Protein AF-A0A1G1W1F8-F1 (afdb_monomer_lite)

Radius of gyration: 29.03 Å; chains: 1; bounding box: 82×37×93 Å

Organism: NCBI:txid1797593

Foldseek 3Di:
DDDPPPPLDAADPVLVVLLCCCCPVPVNCVVQPPDLVSSLVVCCVPVNDSSSCNPSNDDDQDPPVPPAQALVNLVVQCVVQLVPQVSLLVNLVVLLCLQQPCSHCVVPLVSLNNLLSSLCSLLDSSLQSDDPVSLVSSLVSLVSNLPHLGADNDPPSHRDPSSLLSNLVSLLVLLLVQLVVVVVVVVVVVVVVVVVVVVVVVCVVVVDDDPPDPPPPVVVVVVPPPPPPCHPPDPVSSVSSVVSLVVQCPDPPDVVSNVSSVVSVVSSVVSVPPPPPPPPPPDD

pLDDT: mean 72.9, std 17.51, range [34.59, 94.19]

Sequence (284 aa):
MGKANKKTRKATVVDKAFAAWLKYDPLVSAIVKNDDNTRRDVMLNILGTQAAMRHFGKFPPRKAYEGPIFPDLVRREVEASIDDQAKRTRLIKTLIRWATDPQVNNRYIRSHLTRIQIVRSLLGQVFFNATKSQEDLLLKGLKFMIAKKMTVIGELGEQSADVHDVLLERISEILIHNQKVIIKKAVSEAEEKMRVHLMRQIQEMRGEKHPSSFVSSDLKNKVRFIVKEKFPLSPEAVRHLEDMLEFYLNQDKWPYLSELALNAQEKILELRKPLTLTARDSSS

Structure (mmCIF, N/CA/C/O backbone):
data_AF-A0A1G1W1F8-F1
#
_entry.id   AF-A0A1G1W1F8-F1
#
loop_
_atom_site.group_PDB
_atom_site.id
_atom_site.type_symbol
_atom_site.label_atom_id
_atom_site.label_alt_id
_atom_site.label_comp_id
_atom_site.label_asym_id
_atom_site.label_entity_id
_atom_site.label_seq_id
_atom_site.pdbx_PDB_ins_code
_atom_site.Cartn_x
_atom_site.Cartn_y
_atom_site.Cartn_z
_atom_site.occupancy
_atom_site.B_iso_or_equiv
_atom_site.auth_seq_id
_atom_site.auth_comp_id
_atom_site.auth_asym_id
_atom_site.auth_atom_id
_atom_site.pdbx_PDB_model_num
ATOM 1 N N . MET A 1 1 ? 45.843 9.245 -22.401 1.00 39.66 1 MET A N 1
ATOM 2 C CA . MET A 1 1 ? 44.568 9.063 -23.133 1.00 39.66 1 MET A CA 1
ATOM 3 C C . MET A 1 1 ? 44.470 7.622 -23.614 1.00 39.66 1 MET A C 1
ATOM 5 O O . MET A 1 1 ? 45.202 7.254 -24.517 1.00 39.66 1 MET A O 1
ATOM 9 N N . GLY A 1 2 ? 43.606 6.801 -23.015 1.00 34.62 2 GLY A N 1
ATOM 10 C CA . GLY A 1 2 ? 43.362 5.428 -23.466 1.00 34.62 2 GLY A CA 1
ATOM 11 C C . GLY A 1 2 ? 41.866 5.144 -23.482 1.00 34.62 2 GLY A C 1
ATOM 12 O O . GLY A 1 2 ? 41.304 4.728 -22.476 1.00 34.62 2 GLY A O 1
ATOM 13 N N . LYS A 1 3 ? 41.195 5.408 -24.610 1.00 36.38 3 LYS A N 1
ATOM 14 C CA . LYS A 1 3 ? 39.815 4.951 -24.819 1.00 36.38 3 LYS A CA 1
ATOM 15 C C . LYS A 1 3 ? 39.868 3.465 -25.167 1.00 36.38 3 LYS A C 1
ATOM 17 O O . LYS A 1 3 ? 40.163 3.103 -26.303 1.00 36.38 3 LYS A O 1
ATOM 22 N N . ALA A 1 4 ? 39.581 2.607 -24.190 1.00 36.69 4 ALA A N 1
ATOM 23 C CA . ALA A 1 4 ? 39.311 1.199 -24.443 1.00 36.69 4 ALA A CA 1
ATOM 24 C C . ALA A 1 4 ? 38.050 1.086 -25.315 1.00 36.69 4 ALA A C 1
ATOM 26 O O . ALA A 1 4 ? 36.926 1.334 -24.874 1.00 36.69 4 ALA A O 1
ATOM 27 N N . ASN A 1 5 ? 38.254 0.753 -26.586 1.00 37.97 5 ASN A N 1
ATOM 28 C CA . ASN A 1 5 ? 37.199 0.510 -27.556 1.00 37.97 5 ASN A CA 1
ATOM 29 C C . ASN A 1 5 ? 36.407 -0.740 -27.117 1.00 37.97 5 ASN A C 1
ATOM 31 O O . ASN A 1 5 ? 36.887 -1.865 -27.269 1.00 37.97 5 ASN A O 1
ATOM 35 N N . LYS A 1 6 ? 35.197 -0.566 -26.563 1.00 40.28 6 LYS A N 1
ATOM 36 C CA . LYS A 1 6 ? 34.245 -1.667 -26.324 1.00 40.28 6 LYS A CA 1
ATOM 37 C C . LYS A 1 6 ? 33.816 -2.232 -27.684 1.00 40.28 6 LYS A C 1
ATOM 39 O O . LYS A 1 6 ? 32.830 -1.790 -28.266 1.00 40.28 6 LYS A O 1
ATOM 44 N N . LYS A 1 7 ? 34.567 -3.209 -28.203 1.00 43.72 7 LYS A N 1
ATOM 45 C CA . LYS A 1 7 ? 34.156 -4.031 -29.348 1.00 43.72 7 LYS A CA 1
ATOM 46 C C . LYS A 1 7 ? 32.879 -4.779 -28.957 1.00 43.72 7 LYS A C 1
ATOM 48 O O . LYS A 1 7 ? 32.924 -5.729 -28.177 1.00 43.72 7 LYS A O 1
ATOM 53 N N . THR A 1 8 ? 31.736 -4.357 -29.486 1.00 48.78 8 THR A N 1
ATOM 54 C CA . THR A 1 8 ? 30.511 -5.160 -29.499 1.00 48.78 8 THR A CA 1
ATOM 55 C C . THR A 1 8 ? 30.824 -6.487 -30.196 1.00 48.78 8 THR A C 1
ATOM 57 O O . THR A 1 8 ? 31.184 -6.515 -31.373 1.00 48.78 8 THR A O 1
ATOM 60 N N . ARG A 1 9 ? 30.781 -7.601 -29.450 1.00 58.72 9 ARG A N 1
ATOM 61 C CA . ARG A 1 9 ? 31.035 -8.948 -29.991 1.00 58.72 9 ARG A CA 1
ATOM 62 C C . ARG A 1 9 ? 30.023 -9.238 -31.110 1.00 58.72 9 ARG A C 1
ATOM 64 O O . ARG A 1 9 ? 28.824 -9.063 -30.905 1.00 58.72 9 ARG A O 1
ATOM 71 N N . LYS A 1 10 ? 30.511 -9.652 -32.287 1.00 66.81 10 LYS A N 1
ATOM 72 C CA . LYS A 1 10 ? 29.682 -10.006 -33.456 1.00 66.81 10 LYS A CA 1
ATOM 73 C C . LYS A 1 10 ? 28.707 -11.144 -33.101 1.00 66.81 10 LYS A C 1
ATOM 75 O O . LYS A 1 10 ? 29.053 -12.009 -32.299 1.00 66.81 10 LYS A O 1
ATOM 80 N N . ALA A 1 11 ? 27.510 -11.136 -33.695 1.00 67.62 11 ALA A N 1
ATOM 81 C CA . ALA A 1 11 ? 26.502 -12.189 -33.518 1.00 67.62 11 ALA A CA 1
ATOM 82 C C . ALA A 1 11 ? 27.055 -13.571 -33.911 1.00 67.62 11 ALA A C 1
ATOM 84 O O . ALA A 1 11 ? 27.756 -13.689 -34.924 1.00 67.62 11 ALA A O 1
ATOM 85 N N . THR A 1 12 ? 26.746 -14.595 -33.111 1.00 78.75 12 THR A N 1
ATOM 86 C CA . THR A 1 12 ? 27.204 -15.972 -33.348 1.00 78.75 12 THR A CA 1
ATOM 87 C C . THR A 1 12 ? 26.455 -16.614 -34.521 1.00 78.75 12 THR A C 1
ATOM 89 O O . THR A 1 12 ? 25.441 -16.094 -34.987 1.00 78.75 12 THR A O 1
ATOM 92 N N . VAL A 1 13 ? 26.951 -17.749 -35.026 1.00 80.94 13 VAL A N 1
ATOM 93 C CA . VAL A 1 13 ? 26.271 -18.511 -36.093 1.00 80.94 13 VAL A CA 1
ATOM 94 C C . VAL A 1 13 ? 24.881 -18.972 -35.637 1.00 80.94 13 VAL A C 1
ATOM 96 O O . VAL A 1 13 ? 23.931 -18.878 -36.408 1.00 80.94 13 VAL A O 1
ATOM 99 N N . VAL A 1 14 ? 24.746 -19.364 -34.367 1.00 76.88 14 VAL A N 1
ATOM 100 C CA . VAL A 1 14 ? 23.471 -19.766 -33.755 1.00 76.88 14 VAL A CA 1
ATOM 101 C C . VAL A 1 14 ? 22.494 -18.589 -33.692 1.00 76.88 14 VAL A C 1
ATOM 103 O O . VAL A 1 14 ? 21.348 -18.732 -34.109 1.00 76.88 14 VAL A O 1
ATOM 106 N N . ASP A 1 15 ? 22.959 -17.403 -33.277 1.00 75.56 15 ASP A N 1
ATOM 107 C CA . ASP A 1 15 ? 22.135 -16.182 -33.222 1.00 75.56 15 ASP A CA 1
ATOM 108 C C . ASP A 1 15 ? 21.546 -15.845 -34.607 1.00 75.56 15 ASP A C 1
ATOM 110 O O . ASP A 1 15 ? 20.377 -15.480 -34.729 1.00 75.56 15 ASP A O 1
ATOM 114 N N . LYS A 1 16 ? 22.362 -15.980 -35.662 1.00 81.75 16 LYS A N 1
ATOM 115 C CA . LYS A 1 16 ? 21.966 -15.697 -37.050 1.00 81.75 16 LYS A CA 1
ATOM 116 C C . LYS A 1 16 ? 21.020 -16.753 -37.613 1.00 81.75 16 LYS A C 1
ATOM 118 O O . LYS A 1 16 ? 20.060 -16.394 -38.288 1.00 81.75 16 LYS A O 1
ATOM 123 N N . ALA A 1 17 ? 21.281 -18.031 -37.341 1.00 82.25 17 ALA A N 1
ATOM 124 C CA . ALA A 1 17 ? 20.417 -19.127 -37.770 1.00 82.25 17 ALA A CA 1
ATOM 125 C C . ALA A 1 17 ? 19.027 -19.015 -37.129 1.00 82.25 17 ALA A C 1
ATOM 127 O O . ALA A 1 17 ? 18.018 -19.138 -37.817 1.00 82.25 17 ALA A O 1
ATOM 128 N N . PHE A 1 18 ? 18.969 -18.678 -35.838 1.00 80.31 18 PHE A N 1
ATOM 129 C CA . PHE A 1 18 ? 17.711 -18.481 -35.124 1.00 80.31 18 PHE A CA 1
ATOM 130 C C . PHE A 1 18 ? 16.927 -17.265 -35.633 1.00 80.31 18 PHE A C 1
ATOM 132 O O . PHE A 1 18 ? 15.718 -17.337 -35.836 1.00 80.31 18 PHE A O 1
ATOM 139 N N . ALA A 1 19 ? 17.604 -16.146 -35.902 1.00 79.94 19 ALA A N 1
ATOM 140 C CA . ALA A 1 19 ? 16.950 -14.970 -36.467 1.00 79.94 19 ALA A CA 1
ATOM 141 C C . ALA A 1 19 ? 16.468 -15.189 -37.911 1.00 79.94 19 ALA A C 1
ATOM 143 O O . ALA A 1 19 ? 15.423 -14.667 -38.299 1.00 79.94 19 ALA A O 1
ATOM 144 N N . ALA A 1 20 ? 17.200 -15.981 -38.701 1.00 83.00 20 ALA A N 1
ATOM 145 C CA . ALA A 1 20 ? 16.756 -16.413 -40.021 1.00 83.00 20 ALA A CA 1
ATOM 146 C C . ALA A 1 20 ? 15.517 -17.313 -39.918 1.00 83.00 20 ALA A C 1
ATOM 148 O O . ALA A 1 20 ? 14.555 -17.098 -40.650 1.00 83.00 20 ALA A O 1
ATOM 149 N N . TRP A 1 21 ? 15.495 -18.248 -38.966 1.00 85.19 21 TRP A N 1
ATOM 150 C CA . TRP A 1 21 ? 14.326 -19.082 -38.692 1.00 85.19 21 TRP A CA 1
ATOM 151 C C . TRP A 1 21 ? 13.094 -18.240 -38.314 1.00 85.19 21 TRP A C 1
ATOM 153 O O . TRP A 1 21 ? 12.058 -18.367 -38.956 1.00 85.19 21 TRP A O 1
ATOM 163 N N . LEU A 1 22 ? 13.228 -17.267 -37.401 1.00 79.00 22 LEU A N 1
ATOM 164 C CA . LEU A 1 22 ? 12.147 -16.328 -37.039 1.00 79.00 22 LEU A CA 1
ATOM 165 C C . LEU A 1 22 ? 11.592 -15.511 -38.221 1.00 79.00 22 LEU A C 1
ATOM 167 O O . LEU A 1 22 ? 10.469 -15.005 -38.153 1.00 79.00 22 LEU A O 1
ATOM 171 N N . LYS A 1 23 ? 12.396 -15.309 -39.269 1.00 79.00 23 LYS A N 1
ATOM 172 C CA . LYS A 1 23 ? 12.049 -14.466 -40.417 1.00 79.00 23 LYS A CA 1
ATOM 173 C C . LYS A 1 23 ? 11.498 -15.261 -41.596 1.00 79.00 23 LYS A C 1
ATOM 175 O O . LYS A 1 23 ? 10.616 -14.758 -42.286 1.00 79.00 23 LYS A O 1
ATOM 180 N N . TYR A 1 24 ? 12.043 -16.446 -41.848 1.00 82.00 24 TYR A N 1
ATOM 181 C CA . TYR A 1 24 ? 11.809 -17.189 -43.085 1.00 82.00 24 TYR A CA 1
ATOM 182 C C . TYR A 1 24 ? 11.033 -18.491 -42.885 1.00 82.00 24 TYR A C 1
ATOM 184 O O . TYR A 1 24 ? 10.549 -19.038 -43.871 1.00 82.00 24 TYR A O 1
ATOM 192 N N . ASP A 1 25 ? 10.878 -18.981 -41.652 1.00 82.81 25 ASP A N 1
ATOM 193 C CA . ASP A 1 25 ? 9.995 -20.117 -41.395 1.00 82.81 25 ASP A CA 1
ATOM 194 C C . ASP A 1 25 ? 8.526 -19.697 -41.632 1.00 82.81 25 ASP A C 1
ATOM 196 O O . ASP A 1 25 ? 8.065 -18.718 -41.029 1.00 82.81 25 ASP A O 1
ATOM 200 N N . PRO A 1 26 ? 7.771 -20.377 -42.516 1.00 74.44 26 PRO A N 1
ATOM 201 C CA . PRO A 1 26 ? 6.414 -19.968 -42.883 1.00 74.44 26 PRO A CA 1
ATOM 202 C C . PRO A 1 26 ? 5.426 -19.964 -41.710 1.00 74.44 26 PRO A C 1
ATOM 204 O O . PRO A 1 26 ? 4.552 -19.101 -41.644 1.00 74.44 26 PRO A O 1
ATOM 207 N N . LEU A 1 27 ? 5.572 -20.897 -40.764 1.00 72.62 27 LEU A N 1
ATOM 208 C CA . LEU A 1 27 ? 4.685 -21.000 -39.605 1.00 72.62 27 LEU A CA 1
ATOM 209 C C . LEU A 1 27 ? 5.019 -19.919 -38.579 1.00 72.62 27 LEU A C 1
ATOM 211 O O . LEU A 1 27 ? 4.132 -19.226 -38.079 1.00 72.62 27 LEU A O 1
ATOM 215 N N . VAL A 1 28 ? 6.306 -19.721 -38.303 1.00 64.50 28 VAL A N 1
ATOM 216 C CA . VAL A 1 28 ? 6.756 -18.713 -37.335 1.00 64.50 28 VAL A CA 1
ATOM 217 C C . VAL A 1 28 ? 6.519 -17.300 -37.858 1.00 64.50 28 VAL A C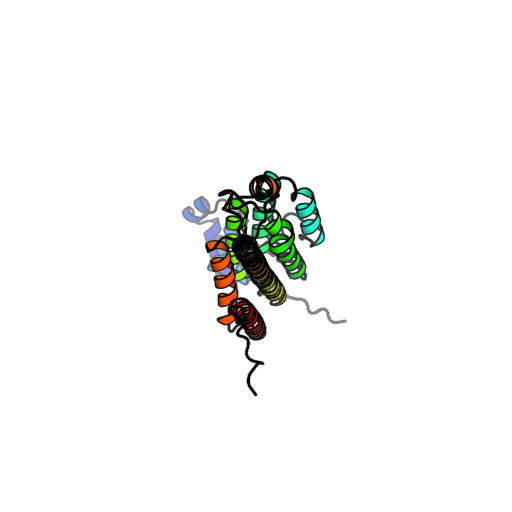 1
ATOM 219 O O . VAL A 1 28 ? 6.047 -16.443 -37.113 1.00 64.50 28 VAL A O 1
ATOM 222 N N . SER A 1 29 ? 6.779 -17.045 -39.140 1.00 67.38 29 SER A N 1
ATOM 223 C CA . SER A 1 29 ? 6.546 -15.736 -39.759 1.00 67.38 29 SER A CA 1
ATOM 224 C C . SER A 1 29 ? 5.059 -15.375 -39.833 1.00 67.38 29 SER A C 1
ATOM 226 O O . SER A 1 29 ? 4.727 -14.198 -39.695 1.00 67.38 29 SER A O 1
ATOM 228 N N . ALA A 1 30 ? 4.152 -16.352 -39.954 1.00 68.88 30 ALA A N 1
ATOM 229 C CA . ALA A 1 30 ? 2.711 -16.115 -39.864 1.00 68.88 30 ALA A CA 1
ATOM 230 C C . ALA A 1 30 ? 2.274 -15.681 -38.450 1.00 68.88 30 ALA A C 1
ATOM 232 O O . ALA A 1 30 ? 1.426 -14.798 -38.305 1.00 68.88 30 ALA A O 1
ATOM 233 N N . ILE A 1 31 ? 2.884 -16.263 -37.410 1.00 65.81 31 ILE A N 1
ATOM 234 C CA . ILE A 1 31 ? 2.571 -15.982 -35.999 1.00 65.81 31 ILE A CA 1
ATOM 235 C C . ILE A 1 31 ? 3.200 -14.659 -35.540 1.00 65.81 31 ILE A C 1
ATOM 237 O O . ILE A 1 31 ? 2.530 -13.811 -34.953 1.00 65.81 31 ILE A O 1
ATOM 241 N N . VAL A 1 32 ? 4.490 -14.474 -35.818 1.00 58.16 32 VAL A N 1
ATOM 242 C CA . VAL A 1 32 ? 5.291 -13.329 -35.358 1.00 58.16 32 VAL A CA 1
ATOM 243 C C . VAL A 1 32 ? 5.115 -12.108 -36.275 1.00 58.16 32 VAL A C 1
ATOM 245 O O . VAL A 1 32 ? 5.369 -10.974 -35.864 1.00 58.16 32 VAL A O 1
ATOM 248 N N . LYS A 1 33 ? 4.618 -12.317 -37.503 1.00 64.56 33 LYS A N 1
ATOM 249 C CA . LYS A 1 33 ? 4.453 -11.297 -38.552 1.00 64.56 33 LYS A CA 1
ATOM 250 C C . LYS A 1 33 ? 5.787 -10.604 -38.882 1.00 64.56 33 LYS A C 1
ATOM 252 O O . LYS A 1 33 ? 6.869 -11.068 -38.517 1.00 64.56 33 LYS A O 1
ATOM 257 N N . ASN A 1 34 ? 5.726 -9.485 -39.606 1.00 63.56 34 ASN A N 1
ATOM 258 C CA . ASN A 1 34 ? 6.874 -8.612 -39.888 1.00 63.56 34 ASN A CA 1
ATOM 259 C C . ASN A 1 34 ? 7.188 -7.622 -38.749 1.00 63.56 34 ASN A C 1
ATOM 261 O O . ASN A 1 34 ? 7.718 -6.546 -39.010 1.00 63.56 34 ASN A O 1
ATOM 265 N N . ASP A 1 35 ? 6.869 -7.961 -37.496 1.00 69.81 35 ASP A N 1
ATOM 266 C CA . ASP A 1 35 ? 7.187 -7.112 -36.347 1.00 69.81 35 ASP A CA 1
ATOM 267 C C . ASP A 1 35 ? 8.516 -7.517 -35.699 1.00 69.81 35 ASP A C 1
ATOM 269 O O . ASP A 1 35 ? 8.627 -8.517 -34.983 1.00 69.81 35 ASP A O 1
ATOM 273 N N . ASP A 1 36 ? 9.535 -6.692 -35.915 1.00 69.69 36 ASP A N 1
ATOM 274 C CA . ASP A 1 36 ? 10.863 -6.897 -35.345 1.00 69.69 36 ASP A CA 1
ATOM 275 C C . ASP A 1 36 ? 10.881 -6.804 -33.808 1.00 69.69 36 ASP A C 1
ATOM 277 O O . ASP A 1 36 ? 11.784 -7.362 -33.183 1.00 69.69 36 ASP A O 1
ATOM 281 N N . ASN A 1 37 ? 9.883 -6.177 -33.165 1.00 62.72 37 ASN A N 1
ATOM 282 C CA . ASN A 1 37 ? 9.775 -6.203 -31.701 1.00 62.72 37 ASN A CA 1
ATOM 283 C C . ASN A 1 37 ? 9.369 -7.584 -31.198 1.00 62.72 37 ASN A C 1
ATOM 285 O O . ASN A 1 37 ? 10.001 -8.102 -30.282 1.00 62.72 37 ASN A O 1
ATOM 289 N N . THR A 1 38 ? 8.380 -8.205 -31.838 1.00 60.16 38 THR A N 1
ATOM 290 C CA . THR A 1 38 ? 7.922 -9.545 -31.464 1.00 60.16 38 THR A CA 1
ATOM 291 C C . THR A 1 38 ? 9.020 -10.584 -31.744 1.00 60.16 38 THR A C 1
ATOM 293 O O . THR A 1 38 ? 9.293 -11.436 -30.900 1.00 60.16 38 THR A O 1
ATOM 296 N N . ARG A 1 39 ? 9.754 -10.465 -32.865 1.00 72.25 39 ARG A N 1
ATOM 297 C CA . ARG A 1 39 ? 10.937 -11.306 -33.159 1.00 72.25 39 ARG A CA 1
ATOM 298 C C . ARG A 1 39 ? 12.041 -11.141 -32.116 1.00 72.25 39 ARG A C 1
ATOM 300 O O . ARG A 1 39 ? 12.622 -12.130 -31.666 1.00 72.25 39 ARG A O 1
ATOM 307 N N . ARG A 1 40 ? 12.320 -9.900 -31.708 1.00 68.06 40 ARG A N 1
ATOM 308 C CA . ARG A 1 40 ? 13.294 -9.606 -30.652 1.00 68.06 40 ARG A CA 1
ATOM 309 C C . ARG A 1 40 ? 12.875 -10.210 -29.318 1.00 68.06 40 ARG A C 1
ATOM 311 O O . ARG A 1 40 ? 13.730 -10.758 -28.633 1.00 68.06 40 ARG A O 1
ATOM 318 N N . ASP A 1 41 ? 11.602 -10.118 -28.952 1.00 55.28 41 ASP A N 1
ATOM 319 C CA . ASP A 1 41 ? 11.100 -10.609 -27.667 1.00 55.28 41 ASP A CA 1
ATOM 320 C C . ASP A 1 41 ? 11.104 -12.151 -27.614 1.00 55.28 41 ASP A C 1
ATOM 322 O O . ASP A 1 41 ? 11.458 -12.743 -26.595 1.00 55.28 41 ASP A O 1
ATOM 326 N N . VAL A 1 42 ? 10.841 -12.822 -28.740 1.00 62.28 42 VAL A N 1
ATOM 327 C CA . VAL A 1 42 ? 11.006 -14.281 -28.870 1.00 62.28 42 VAL A CA 1
ATOM 328 C C . VAL A 1 42 ? 12.483 -14.676 -28.749 1.00 62.28 42 VAL A C 1
ATOM 330 O O . VAL A 1 42 ? 12.827 -15.582 -27.989 1.00 62.28 42 VAL A O 1
ATOM 333 N N . MET A 1 43 ? 13.382 -13.963 -29.438 1.00 69.25 43 MET A N 1
ATOM 334 C CA . MET A 1 43 ? 14.827 -14.201 -29.345 1.00 69.25 43 MET A CA 1
ATOM 335 C C . MET A 1 43 ? 15.376 -13.912 -27.938 1.00 69.25 43 MET A C 1
ATOM 337 O O . MET A 1 43 ? 16.258 -14.629 -27.470 1.00 69.25 43 MET A O 1
ATOM 341 N N . LEU A 1 44 ? 14.838 -12.903 -27.245 1.00 56.88 44 LEU A N 1
ATOM 342 C CA . LEU A 1 44 ? 15.154 -12.583 -25.852 1.00 56.88 44 LEU A CA 1
ATOM 343 C C . LEU A 1 44 ? 14.804 -13.747 -24.925 1.00 56.88 44 LEU A C 1
ATOM 345 O O . LEU A 1 44 ? 15.622 -14.114 -24.086 1.00 56.88 44 LEU A O 1
ATOM 349 N N . ASN A 1 45 ? 13.613 -14.323 -25.088 1.00 50.97 45 ASN A N 1
ATOM 350 C CA . ASN A 1 45 ? 13.128 -15.397 -24.226 1.00 50.97 45 ASN A CA 1
ATOM 351 C C . ASN A 1 45 ? 13.879 -16.718 -24.436 1.00 50.97 45 ASN A C 1
ATOM 353 O O . ASN A 1 45 ? 14.046 -17.470 -23.482 1.00 50.97 45 ASN A O 1
ATOM 357 N N . ILE A 1 46 ? 14.337 -16.999 -25.660 1.00 61.62 46 ILE A N 1
ATOM 358 C CA . ILE A 1 46 ? 14.942 -18.296 -26.006 1.00 61.62 46 ILE A CA 1
ATOM 359 C C . ILE A 1 46 ? 16.473 -18.263 -25.927 1.00 61.62 46 ILE A C 1
ATOM 361 O O . ILE A 1 46 ? 17.081 -19.188 -25.399 1.00 61.62 46 ILE A O 1
ATOM 365 N N . LEU A 1 47 ? 17.111 -17.201 -26.429 1.00 63.59 47 LEU A N 1
ATOM 366 C CA . LEU A 1 47 ? 18.577 -17.093 -26.510 1.00 63.59 47 LEU A CA 1
ATOM 367 C C . LEU A 1 47 ? 19.174 -16.093 -25.510 1.00 63.59 47 LEU A C 1
ATOM 369 O O . LEU A 1 47 ? 20.397 -15.952 -25.410 1.00 63.59 47 LEU A O 1
ATOM 373 N N . GLY A 1 48 ? 18.326 -15.392 -24.760 1.00 49.06 48 GLY A N 1
ATOM 374 C CA . GLY A 1 48 ? 18.738 -14.456 -23.727 1.00 49.06 48 GLY A CA 1
ATOM 375 C C . GLY A 1 48 ? 19.137 -13.071 -24.244 1.00 49.06 48 GLY A C 1
ATOM 376 O O . GLY A 1 48 ? 19.378 -12.814 -25.428 1.00 49.06 48 GLY A O 1
ATOM 377 N N . THR A 1 49 ? 19.246 -12.146 -23.292 1.00 52.25 49 THR A N 1
ATOM 378 C CA . THR A 1 49 ? 19.447 -10.702 -23.494 1.00 52.25 49 THR A CA 1
ATOM 379 C C . THR A 1 49 ? 20.636 -10.369 -24.393 1.00 52.25 49 THR A C 1
ATOM 381 O O . THR A 1 49 ? 20.550 -9.494 -25.251 1.00 52.25 49 THR A O 1
ATOM 384 N N . GLN A 1 50 ? 21.751 -11.086 -24.238 1.00 64.50 50 GLN A N 1
ATOM 385 C CA . GLN A 1 50 ? 22.980 -10.818 -24.986 1.00 64.50 50 GLN A CA 1
ATOM 386 C C . GLN A 1 50 ? 22.868 -11.197 -26.469 1.00 64.50 50 GLN A C 1
ATOM 388 O O . GLN A 1 50 ? 23.451 -10.512 -27.307 1.00 64.50 50 GLN A O 1
ATOM 393 N N . ALA A 1 51 ? 22.125 -12.254 -26.807 1.00 66.06 51 ALA A N 1
ATOM 394 C CA . ALA A 1 51 ? 21.910 -12.675 -28.190 1.00 66.06 51 ALA A CA 1
ATOM 395 C C . ALA A 1 51 ? 20.927 -11.732 -28.904 1.00 66.06 51 ALA A C 1
ATOM 397 O O . ALA A 1 51 ? 21.230 -11.222 -29.985 1.00 66.06 51 ALA A O 1
ATOM 398 N N . ALA A 1 52 ? 19.810 -11.397 -28.246 1.00 67.06 52 ALA A N 1
ATOM 399 C CA . ALA A 1 52 ? 18.815 -10.463 -28.772 1.00 67.06 52 ALA A CA 1
ATOM 400 C C . ALA A 1 52 ? 19.405 -9.064 -29.035 1.00 67.06 52 ALA A C 1
ATOM 402 O O . ALA A 1 52 ? 19.154 -8.468 -30.083 1.00 67.06 52 ALA A O 1
ATOM 403 N N . MET A 1 53 ? 20.261 -8.563 -28.134 1.00 67.38 53 MET A N 1
ATOM 404 C CA . MET A 1 53 ? 20.906 -7.253 -28.292 1.00 67.38 53 MET A CA 1
ATOM 405 C C . MET A 1 53 ? 21.920 -7.192 -29.439 1.00 67.38 53 MET A C 1
ATOM 407 O O . MET A 1 53 ? 22.115 -6.127 -30.027 1.00 67.38 53 MET A O 1
ATOM 411 N N . ARG A 1 54 ? 22.589 -8.306 -29.766 1.00 74.81 54 ARG A N 1
ATOM 412 C CA . ARG A 1 54 ? 23.516 -8.362 -30.909 1.00 74.81 54 ARG A CA 1
ATOM 413 C C . ARG A 1 54 ? 22.780 -8.298 -32.243 1.00 74.81 54 ARG A C 1
ATOM 415 O O . ARG A 1 54 ? 23.336 -7.750 -33.189 1.00 74.81 54 ARG A O 1
ATOM 422 N N . HIS A 1 55 ? 21.573 -8.865 -32.317 1.00 73.38 55 HIS A N 1
ATOM 423 C CA . HIS A 1 55 ? 20.826 -8.994 -33.568 1.00 73.38 55 HIS A CA 1
ATOM 424 C C . HIS A 1 55 ? 19.836 -7.845 -33.817 1.00 73.38 55 HIS A C 1
ATOM 426 O O . HIS A 1 55 ? 19.701 -7.396 -34.952 1.00 73.38 55 HIS A O 1
ATOM 432 N N . PHE A 1 56 ? 19.171 -7.345 -32.773 1.00 71.62 56 PHE A N 1
ATOM 433 C CA . PHE A 1 56 ? 18.160 -6.281 -32.873 1.00 71.62 56 PHE A CA 1
ATOM 434 C C . PHE A 1 56 ? 18.622 -4.944 -32.274 1.00 71.62 56 PHE A C 1
ATOM 436 O O . PHE A 1 56 ? 17.859 -3.981 -32.219 1.00 71.62 56 PHE A O 1
ATOM 443 N N . GLY A 1 57 ? 19.879 -4.865 -31.827 1.00 65.81 57 GLY A N 1
ATOM 444 C CA . GLY A 1 57 ? 20.431 -3.682 -31.175 1.00 65.81 57 GLY A CA 1
ATOM 445 C C . GLY A 1 57 ? 19.968 -3.517 -29.724 1.00 65.81 57 GLY A C 1
ATOM 446 O O . GLY A 1 57 ? 19.331 -4.386 -29.127 1.00 65.81 57 GLY A O 1
ATOM 447 N N . LYS A 1 58 ? 20.324 -2.382 -29.109 1.00 55.28 58 LYS A N 1
ATOM 448 C CA . LYS A 1 58 ? 19.877 -2.050 -27.746 1.00 55.28 58 LYS A CA 1
ATOM 449 C C . LYS A 1 58 ? 18.350 -1.946 -27.726 1.00 55.28 58 LYS A C 1
ATOM 451 O O . LYS A 1 58 ? 17.779 -1.329 -28.619 1.00 55.28 58 LYS A O 1
ATOM 456 N N . PHE A 1 59 ? 17.714 -2.479 -26.679 1.00 52.44 59 PHE A N 1
ATOM 457 C CA . PHE A 1 59 ? 16.268 -2.363 -26.470 1.00 52.44 59 PHE A CA 1
ATOM 458 C C . PHE A 1 59 ? 15.790 -0.920 -26.730 1.00 52.44 59 PHE A C 1
ATOM 460 O O . PHE A 1 59 ? 16.469 0.022 -26.285 1.00 52.44 59 PHE A O 1
ATOM 467 N N . PRO A 1 60 ? 14.638 -0.697 -27.383 1.00 45.25 60 PRO A N 1
ATOM 468 C CA . PRO A 1 60 ? 14.072 0.633 -27.502 1.00 45.25 60 PRO A CA 1
ATOM 469 C C . PRO A 1 60 ? 13.790 1.153 -26.090 1.00 45.25 60 PRO A C 1
ATOM 471 O O . PRO A 1 60 ? 13.220 0.426 -25.272 1.00 45.25 60 PRO A O 1
ATOM 474 N N . PRO A 1 61 ? 14.232 2.365 -25.729 1.00 49.72 61 PRO A N 1
ATOM 475 C CA . PRO A 1 61 ? 13.648 3.031 -24.580 1.00 49.72 61 PRO A CA 1
ATOM 476 C C . PRO A 1 61 ? 12.155 3.262 -24.842 1.00 49.72 61 PRO A C 1
ATOM 478 O O . PRO A 1 61 ? 11.708 3.320 -25.988 1.00 49.72 61 PRO A O 1
ATOM 481 N N . ARG A 1 62 ? 11.397 3.413 -23.755 1.00 48.66 62 ARG A N 1
ATOM 482 C CA . ARG A 1 62 ? 10.030 3.943 -23.753 1.00 48.66 62 ARG A CA 1
ATOM 483 C C . ARG A 1 62 ? 9.917 5.143 -24.717 1.00 48.66 62 ARG A C 1
ATOM 485 O O . ARG A 1 62 ? 10.870 5.916 -24.831 1.00 48.66 62 ARG A O 1
ATOM 492 N N . LYS A 1 63 ? 8.785 5.283 -25.425 1.00 49.31 63 LYS A N 1
ATOM 493 C CA . LYS A 1 63 ? 8.568 6.352 -26.424 1.00 49.31 63 LYS A CA 1
ATOM 494 C C . LYS A 1 63 ? 8.921 7.728 -25.831 1.00 49.31 63 LYS A C 1
ATOM 496 O O . LYS A 1 63 ? 8.549 8.025 -24.700 1.00 49.31 63 LYS A O 1
ATOM 501 N N . ALA A 1 64 ? 9.628 8.558 -26.601 1.00 37.81 64 ALA A N 1
ATOM 502 C CA . ALA A 1 64 ? 10.321 9.769 -26.140 1.00 37.81 64 ALA A CA 1
ATOM 503 C C . ALA A 1 64 ? 9.438 10.879 -25.518 1.00 37.81 64 ALA A C 1
ATOM 505 O O . ALA A 1 64 ? 9.982 11.782 -24.893 1.00 37.81 64 ALA A O 1
ATOM 506 N N . TYR A 1 65 ? 8.104 10.813 -25.627 1.00 45.88 65 TYR A N 1
ATOM 507 C CA . TYR A 1 65 ? 7.187 11.734 -24.933 1.00 45.88 65 TYR A CA 1
ATOM 508 C C . TYR A 1 65 ? 6.815 11.277 -23.505 1.00 45.88 65 TYR A C 1
ATOM 510 O O . TYR A 1 65 ? 6.241 12.046 -22.742 1.00 45.88 65 TYR A O 1
ATOM 518 N N . GLU A 1 66 ? 7.154 10.047 -23.108 1.00 48.75 66 GLU A N 1
ATOM 519 C CA . GLU A 1 66 ? 6.859 9.478 -21.785 1.00 48.75 66 GLU A CA 1
ATOM 520 C C . GLU A 1 66 ? 8.128 9.376 -20.935 1.00 48.75 66 GLU A C 1
ATOM 522 O O . GLU A 1 66 ? 8.514 8.277 -20.522 1.00 48.75 66 GLU A O 1
ATOM 527 N N . GLY A 1 67 ? 8.805 10.510 -20.718 1.00 55.62 67 GLY A N 1
ATOM 528 C CA . GLY A 1 67 ? 10.019 10.602 -19.900 1.00 55.62 67 GLY A CA 1
ATOM 529 C C . GLY A 1 67 ? 9.940 9.826 -18.568 1.00 55.62 67 GLY A C 1
ATOM 530 O O . GLY A 1 67 ? 8.864 9.383 -18.147 1.00 55.62 67 GLY A O 1
ATOM 531 N N . PRO A 1 68 ? 11.079 9.613 -17.884 1.00 64.12 68 PRO A N 1
ATOM 532 C CA . PRO A 1 68 ? 11.081 8.883 -16.621 1.00 64.12 68 PRO A CA 1
ATOM 533 C C . PRO A 1 68 ? 10.052 9.485 -15.661 1.00 64.12 68 PRO A C 1
ATOM 535 O O . PRO A 1 68 ? 9.897 10.698 -15.551 1.00 64.12 68 PRO A O 1
ATOM 538 N N . ILE A 1 69 ? 9.310 8.613 -14.991 1.00 74.94 69 ILE A N 1
ATOM 539 C CA . ILE A 1 69 ? 8.303 9.030 -14.025 1.00 74.94 69 ILE A CA 1
ATOM 540 C C . ILE A 1 69 ? 9.059 9.533 -12.810 1.00 74.94 69 ILE A C 1
ATOM 542 O O . ILE A 1 69 ? 9.743 8.757 -12.140 1.00 74.94 69 ILE A O 1
ATOM 546 N N . PHE A 1 70 ? 8.954 10.824 -12.539 1.00 80.00 70 PHE A N 1
ATOM 547 C CA . PHE A 1 70 ? 9.582 11.443 -11.383 1.00 80.00 70 PHE A CA 1
ATOM 548 C C . PHE A 1 70 ? 8.647 11.415 -10.168 1.00 80.00 70 PHE A C 1
ATOM 550 O O . PHE A 1 70 ? 7.424 11.401 -10.343 1.00 80.00 70 PHE A O 1
ATOM 557 N N . PRO A 1 71 ? 9.191 11.464 -8.939 1.00 85.62 71 PRO A N 1
ATOM 558 C CA . PRO A 1 71 ? 8.391 11.631 -7.727 1.00 85.62 71 PRO A CA 1
ATOM 559 C C . PRO A 1 71 ? 7.377 12.786 -7.814 1.00 85.62 71 PRO A C 1
ATOM 561 O O . PRO A 1 71 ? 6.233 12.627 -7.401 1.00 85.62 71 PRO A O 1
ATOM 564 N N . ASP A 1 72 ? 7.745 13.914 -8.424 1.00 83.56 72 ASP A N 1
ATOM 565 C CA . ASP A 1 72 ? 6.853 15.079 -8.534 1.00 83.56 72 ASP A CA 1
ATOM 566 C C . ASP A 1 72 ? 5.671 14.853 -9.479 1.00 83.56 72 ASP A C 1
ATOM 568 O O . ASP A 1 72 ? 4.596 15.416 -9.282 1.00 83.56 72 ASP A O 1
ATOM 572 N N . LEU A 1 73 ? 5.827 13.999 -10.495 1.00 85.69 73 LEU A N 1
ATOM 573 C CA . LEU A 1 73 ? 4.690 13.588 -11.316 1.00 85.69 73 LEU A CA 1
ATOM 574 C C . LEU A 1 73 ? 3.702 12.769 -10.480 1.00 85.69 73 LEU A C 1
ATOM 576 O O . LEU A 1 73 ? 2.507 13.020 -10.545 1.00 85.69 73 LEU A O 1
ATOM 580 N N . VAL A 1 74 ? 4.200 11.849 -9.649 1.00 87.38 74 VAL A N 1
ATOM 581 C CA . VAL A 1 74 ? 3.353 11.045 -8.754 1.00 87.38 74 VAL A CA 1
ATOM 582 C C . VAL A 1 74 ? 2.560 11.940 -7.800 1.00 87.38 74 VAL A C 1
ATOM 584 O O . VAL A 1 74 ? 1.360 11.737 -7.651 1.00 87.38 74 VAL A O 1
ATOM 587 N N . ARG A 1 75 ? 3.201 12.949 -7.193 1.00 85.50 75 ARG A N 1
ATOM 588 C CA . ARG A 1 75 ? 2.530 13.900 -6.286 1.00 85.50 75 ARG A CA 1
ATOM 589 C C . ARG A 1 75 ? 1.413 14.671 -6.987 1.00 85.50 75 ARG A C 1
ATOM 591 O O . ARG A 1 75 ? 0.283 14.641 -6.516 1.00 85.50 75 ARG A O 1
ATOM 598 N N . ARG A 1 76 ? 1.705 15.262 -8.150 1.00 84.00 76 ARG A N 1
ATOM 599 C CA . ARG A 1 76 ? 0.718 16.029 -8.928 1.00 84.00 76 ARG A CA 1
ATOM 600 C C . ARG A 1 76 ? -0.482 15.184 -9.355 1.00 84.00 76 ARG A C 1
ATOM 602 O O . ARG A 1 76 ? -1.615 15.637 -9.260 1.00 84.00 76 ARG A O 1
ATOM 609 N N . GLU A 1 77 ? -0.249 13.948 -9.798 1.00 87.12 77 GLU A N 1
ATOM 610 C CA . GLU A 1 77 ? -1.327 13.023 -10.181 1.00 87.12 77 GLU A CA 1
ATOM 611 C C . GLU A 1 77 ? -2.214 12.641 -8.985 1.00 87.12 77 GLU A C 1
ATOM 613 O O . GLU A 1 77 ? -3.430 12.491 -9.135 1.00 87.12 77 GLU A O 1
ATOM 618 N N . VAL A 1 78 ? -1.616 12.501 -7.795 1.00 89.69 78 VAL A N 1
ATOM 619 C CA . VAL A 1 78 ? -2.343 12.244 -6.543 1.00 89.69 78 VAL A CA 1
ATOM 620 C C . VAL A 1 78 ? -3.208 13.440 -6.177 1.00 89.69 78 VAL A C 1
ATOM 622 O O . VAL A 1 78 ? -4.413 13.268 -6.016 1.00 89.69 78 VAL A O 1
ATOM 625 N N . GLU A 1 79 ? -2.626 14.637 -6.116 1.00 89.31 79 GLU A N 1
ATOM 626 C CA . GLU A 1 79 ? -3.334 15.884 -5.801 1.00 89.31 79 GLU A CA 1
ATOM 627 C C . GLU A 1 79 ? -4.507 16.128 -6.761 1.00 89.31 79 GLU A C 1
ATOM 629 O O . GLU A 1 79 ? -5.617 16.412 -6.325 1.00 89.31 79 GLU A O 1
ATOM 634 N N . ALA A 1 80 ? -4.308 15.912 -8.064 1.00 85.00 80 ALA A N 1
ATOM 635 C CA . ALA A 1 80 ? -5.347 16.112 -9.076 1.00 85.00 80 ALA A CA 1
ATOM 636 C C . ALA A 1 80 ? -6.504 15.092 -9.016 1.00 85.00 80 ALA A C 1
ATOM 638 O O . ALA A 1 80 ? -7.560 15.306 -9.624 1.00 85.00 80 ALA A O 1
ATOM 639 N N . SER A 1 81 ? -6.303 13.961 -8.334 1.00 88.69 81 SER A N 1
ATOM 640 C CA . SER A 1 81 ? -7.227 12.822 -8.354 1.00 88.69 81 SER A CA 1
ATOM 641 C C . SER A 1 81 ? -7.797 12.464 -6.984 1.00 88.69 81 SER A C 1
ATOM 643 O O . SER A 1 81 ? -8.630 11.560 -6.919 1.00 88.69 81 SER A O 1
ATOM 645 N N . ILE A 1 82 ? -7.345 13.096 -5.896 1.00 87.12 82 ILE A N 1
ATOM 646 C CA . ILE A 1 82 ? -7.650 12.634 -4.537 1.00 87.12 82 ILE A CA 1
ATOM 647 C C . ILE A 1 82 ? -9.124 12.813 -4.170 1.00 87.12 82 ILE A C 1
ATOM 649 O O . ILE A 1 82 ? -9.708 11.895 -3.592 1.00 87.12 82 ILE A O 1
ATOM 653 N N . ASP A 1 83 ? -9.738 13.921 -4.582 1.00 85.56 83 ASP A N 1
ATOM 654 C CA . ASP A 1 83 ? -11.114 14.273 -4.214 1.00 85.56 83 ASP A CA 1
ATOM 655 C C . ASP A 1 83 ? -12.161 13.508 -5.042 1.00 85.56 83 ASP A C 1
ATOM 657 O O . ASP A 1 83 ? -13.231 13.142 -4.553 1.00 85.56 83 ASP A O 1
ATOM 661 N N . ASP A 1 84 ? -11.832 13.177 -6.291 1.00 86.69 84 ASP A N 1
ATOM 662 C CA . ASP A 1 84 ? -12.731 12.495 -7.223 1.00 86.69 84 ASP A CA 1
ATOM 663 C C . ASP A 1 84 ? -12.557 10.970 -7.142 1.00 86.69 84 ASP A C 1
ATOM 665 O O . ASP A 1 84 ? -11.508 10.408 -7.461 1.00 86.69 84 ASP A O 1
ATOM 669 N N . GLN A 1 85 ? -13.622 10.262 -6.758 1.00 86.75 85 GLN A N 1
ATOM 670 C CA . GLN A 1 85 ? -13.593 8.808 -6.601 1.00 86.75 85 GLN A CA 1
ATOM 671 C C . GLN A 1 85 ? -13.247 8.053 -7.895 1.00 86.75 85 GLN A C 1
ATOM 673 O O . GLN A 1 85 ? -12.523 7.053 -7.840 1.00 86.75 85 GLN A O 1
ATOM 678 N N . ALA A 1 86 ? -13.745 8.489 -9.052 1.00 86.50 86 ALA A N 1
ATOM 679 C CA . ALA A 1 86 ? -13.478 7.827 -10.324 1.00 86.50 86 ALA A CA 1
ATOM 680 C C . ALA A 1 86 ? -12.026 8.053 -10.762 1.00 86.50 86 ALA A C 1
ATOM 682 O O . ALA A 1 86 ? -11.352 7.101 -11.179 1.00 86.50 86 ALA A O 1
ATOM 683 N N . LYS A 1 87 ? -11.517 9.282 -10.602 1.00 91.06 87 LYS A N 1
ATOM 684 C CA . LYS A 1 87 ? -10.104 9.600 -10.860 1.00 91.06 87 LYS A CA 1
ATOM 685 C C . LYS A 1 87 ? -9.186 8.843 -9.907 1.00 91.06 87 LYS A C 1
ATOM 687 O O . LYS A 1 87 ? -8.246 8.205 -10.374 1.00 91.06 87 LYS A O 1
ATOM 692 N N . ARG A 1 88 ? -9.511 8.777 -8.613 1.00 91.06 88 ARG A N 1
ATOM 693 C CA . ARG A 1 88 ? -8.745 8.019 -7.613 1.00 91.06 88 ARG A CA 1
ATOM 694 C C . ARG A 1 88 ? -8.647 6.531 -7.949 1.00 91.06 88 ARG A C 1
ATOM 696 O O . ARG A 1 88 ? -7.574 5.950 -7.834 1.00 91.06 88 ARG A O 1
ATOM 703 N N . THR A 1 89 ? -9.717 5.903 -8.443 1.00 88.31 89 THR A N 1
ATOM 704 C CA . THR A 1 89 ? -9.657 4.498 -8.896 1.00 88.31 89 THR A CA 1
ATOM 705 C C . THR A 1 89 ? -8.686 4.313 -10.065 1.00 88.31 89 THR A C 1
ATOM 707 O O . THR A 1 89 ? -7.932 3.337 -10.094 1.00 88.31 89 THR A O 1
ATOM 710 N N . ARG A 1 90 ? -8.683 5.236 -11.037 1.00 88.06 90 ARG A N 1
ATOM 711 C CA . ARG A 1 90 ? -7.734 5.203 -12.163 1.00 88.06 90 ARG A CA 1
ATOM 712 C C . ARG A 1 90 ? -6.305 5.435 -11.680 1.00 88.06 90 ARG A C 1
ATOM 714 O O . ARG A 1 90 ? -5.419 4.678 -12.065 1.00 88.06 90 ARG A O 1
ATOM 721 N N . LEU A 1 91 ? -6.109 6.409 -10.792 1.00 91.62 91 LEU A N 1
ATOM 722 C CA . LEU A 1 91 ? -4.831 6.696 -10.151 1.00 91.62 91 LEU A CA 1
ATOM 723 C C . LEU A 1 91 ? -4.272 5.450 -9.459 1.00 91.62 91 LEU A C 1
ATOM 725 O O . LEU A 1 91 ? -3.144 5.074 -9.747 1.00 91.62 91 LEU A O 1
ATOM 729 N N . ILE A 1 92 ? -5.052 4.767 -8.613 1.00 89.38 92 ILE A N 1
ATOM 730 C CA . ILE A 1 92 ? -4.605 3.556 -7.901 1.00 89.38 92 ILE A CA 1
ATOM 731 C C . ILE A 1 92 ? -4.060 2.514 -8.887 1.00 89.38 92 ILE A C 1
ATOM 733 O O . ILE A 1 92 ? -2.945 2.023 -8.714 1.00 89.38 92 ILE A O 1
ATOM 737 N N . LYS A 1 93 ? -4.799 2.219 -9.965 1.00 89.25 93 LYS A N 1
ATOM 738 C CA . LYS A 1 93 ? -4.353 1.277 -11.008 1.00 89.25 93 LYS A CA 1
ATOM 739 C C . LYS A 1 93 ? -3.068 1.747 -11.690 1.00 89.25 93 LYS A C 1
ATOM 741 O O . LYS A 1 93 ? -2.159 0.946 -11.905 1.00 89.25 93 LYS A O 1
ATOM 746 N N . THR A 1 94 ? -2.987 3.034 -12.020 1.00 86.81 94 THR A N 1
ATOM 747 C CA . THR A 1 94 ? -1.812 3.645 -12.651 1.00 86.81 94 THR A CA 1
ATOM 748 C C . THR A 1 94 ? -0.583 3.547 -11.756 1.00 86.81 94 THR A C 1
ATOM 750 O O . THR A 1 94 ? 0.461 3.094 -12.220 1.00 86.81 94 THR A O 1
ATOM 753 N N . LEU A 1 95 ? -0.714 3.901 -10.479 1.00 89.25 95 LEU A N 1
ATOM 754 C CA . LEU A 1 95 ? 0.361 3.851 -9.496 1.00 89.25 95 LEU A CA 1
ATOM 755 C C . LEU A 1 95 ? 0.837 2.413 -9.262 1.00 89.25 95 LEU A C 1
ATOM 757 O O . LEU A 1 95 ? 2.036 2.167 -9.351 1.00 89.25 95 LEU A O 1
ATOM 761 N N . ILE A 1 96 ? -0.073 1.448 -9.072 1.00 86.06 96 ILE A N 1
ATOM 762 C CA . ILE A 1 96 ? 0.284 0.022 -8.945 1.00 86.06 96 ILE A CA 1
ATOM 763 C C . ILE A 1 96 ? 1.028 -0.460 -10.195 1.00 86.06 96 ILE A C 1
ATOM 765 O O . ILE A 1 96 ? 2.059 -1.126 -10.084 1.00 86.06 96 ILE A O 1
ATOM 769 N N . ARG A 1 97 ? 0.551 -0.103 -11.395 1.00 84.06 97 ARG A N 1
ATOM 770 C CA . ARG A 1 97 ? 1.230 -0.445 -12.652 1.00 84.06 97 ARG A CA 1
ATOM 771 C C . ARG A 1 97 ? 2.633 0.152 -12.703 1.00 84.06 97 ARG A C 1
ATOM 773 O O . ARG A 1 97 ? 3.580 -0.570 -12.976 1.00 84.06 97 ARG A O 1
ATOM 780 N N . TRP A 1 98 ? 2.789 1.442 -12.419 1.00 84.12 98 TRP A N 1
ATOM 781 C CA . TRP A 1 98 ? 4.099 2.103 -12.425 1.00 84.12 98 TRP A CA 1
ATOM 782 C C . TRP A 1 98 ? 5.065 1.514 -11.406 1.00 84.12 98 TRP A C 1
ATOM 784 O O . TRP A 1 98 ? 6.270 1.459 -11.645 1.00 84.12 98 TRP A O 1
ATOM 794 N N . ALA A 1 99 ? 4.534 1.060 -10.278 1.00 79.12 99 ALA A N 1
ATOM 795 C CA . ALA A 1 99 ? 5.317 0.428 -9.245 1.00 79.12 99 ALA A CA 1
ATOM 796 C C . ALA A 1 99 ? 5.814 -0.960 -9.707 1.00 79.12 99 ALA A C 1
ATOM 798 O O . ALA A 1 99 ? 7.004 -1.265 -9.589 1.00 79.12 99 ALA A O 1
ATOM 799 N N . THR A 1 100 ? 4.913 -1.778 -10.258 1.00 73.81 100 THR A N 1
ATOM 800 C CA . THR A 1 100 ? 5.124 -3.218 -10.499 1.00 73.81 100 THR A CA 1
ATOM 801 C C . THR A 1 100 ? 5.620 -3.584 -11.898 1.00 73.81 100 THR A C 1
ATOM 803 O O . THR A 1 100 ? 6.088 -4.707 -12.092 1.00 73.81 100 THR A O 1
ATOM 806 N N . ASP A 1 101 ? 5.517 -2.683 -12.874 1.00 73.81 101 ASP A N 1
ATOM 807 C CA . ASP A 1 101 ? 5.997 -2.908 -14.236 1.00 73.81 101 ASP A CA 1
ATOM 808 C C . ASP A 1 101 ? 7.529 -2.729 -14.298 1.00 73.81 101 ASP A C 1
ATOM 810 O O . ASP A 1 101 ? 8.035 -1.631 -14.025 1.00 73.81 101 ASP A O 1
ATOM 814 N N . PRO A 1 102 ? 8.292 -3.781 -14.656 1.00 66.06 102 PRO A N 1
ATOM 815 C CA . PRO A 1 102 ? 9.745 -3.707 -14.739 1.00 66.06 102 PRO A CA 1
ATOM 816 C C . PRO A 1 102 ? 10.232 -2.811 -15.880 1.00 66.06 102 PRO A C 1
ATOM 818 O O . PRO A 1 102 ? 11.382 -2.391 -15.841 1.00 66.06 102 PRO A O 1
ATOM 821 N N . GLN A 1 103 ? 9.400 -2.494 -16.880 1.00 69.00 103 GLN A N 1
ATOM 822 C CA . GLN A 1 103 ? 9.758 -1.573 -17.963 1.00 69.00 103 GLN A CA 1
ATOM 823 C C . GLN A 1 103 ? 9.671 -0.108 -17.527 1.00 69.00 103 GLN A C 1
ATOM 825 O O . GLN A 1 103 ? 10.370 0.753 -18.071 1.00 69.00 103 GLN A O 1
ATOM 830 N N . VAL A 1 104 ? 8.853 0.195 -16.516 1.00 68.88 104 VAL A N 1
ATOM 831 C CA . VAL A 1 104 ? 8.717 1.554 -15.995 1.00 68.88 104 VAL A CA 1
ATOM 832 C C . VAL A 1 104 ? 9.981 1.944 -15.233 1.00 68.88 104 VAL A C 1
ATOM 834 O O . VAL A 1 104 ? 10.406 1.286 -14.279 1.00 68.88 104 VAL A O 1
ATOM 837 N N . ASN A 1 105 ? 10.581 3.059 -15.660 1.00 67.75 105 ASN A N 1
ATOM 838 C CA . ASN A 1 105 ? 11.815 3.612 -15.102 1.00 67.75 105 ASN A CA 1
ATOM 839 C C . ASN A 1 105 ? 13.017 2.644 -15.124 1.00 67.75 105 ASN A C 1
ATOM 841 O O . ASN A 1 105 ? 13.957 2.834 -14.357 1.00 67.75 105 ASN A O 1
ATOM 845 N N . ASN A 1 106 ? 13.035 1.648 -16.017 1.00 65.38 106 ASN A N 1
ATOM 846 C CA . ASN A 1 106 ? 14.101 0.635 -16.088 1.00 65.38 106 ASN A CA 1
ATOM 847 C C . ASN A 1 106 ? 15.503 1.192 -16.389 1.00 65.38 106 ASN A C 1
ATOM 849 O O . ASN A 1 106 ? 16.503 0.579 -16.038 1.00 65.38 106 ASN A O 1
ATOM 853 N N . ARG A 1 107 ? 15.579 2.363 -17.027 1.00 64.94 107 ARG A N 1
ATOM 854 C CA . ARG A 1 107 ? 16.831 3.076 -17.344 1.00 64.94 107 ARG A CA 1
ATOM 855 C C . ARG A 1 107 ? 17.107 4.251 -16.418 1.00 64.94 107 ARG A C 1
ATOM 857 O O . ARG A 1 107 ? 18.087 4.965 -16.613 1.00 64.94 107 ARG A O 1
ATOM 864 N N . TYR A 1 108 ? 16.232 4.494 -15.447 1.00 69.38 108 TYR A N 1
ATOM 865 C CA . TYR A 1 108 ? 16.381 5.601 -14.520 1.00 69.38 108 TYR A CA 1
ATOM 866 C C . TYR A 1 108 ? 17.065 5.110 -13.245 1.00 69.38 108 TYR A C 1
ATOM 868 O O . TYR A 1 108 ? 16.476 4.376 -12.456 1.00 69.38 108 TYR A O 1
ATOM 876 N N . ILE A 1 109 ? 18.307 5.545 -13.025 1.00 66.69 109 ILE A N 1
ATOM 877 C CA . ILE A 1 109 ? 19.131 5.104 -11.886 1.00 66.69 109 ILE A CA 1
ATOM 878 C C . ILE A 1 109 ? 18.480 5.392 -10.522 1.00 66.69 109 ILE A C 1
ATOM 880 O O . ILE A 1 109 ? 18.672 4.653 -9.563 1.00 66.69 109 ILE A O 1
ATOM 884 N N . ARG A 1 110 ? 17.635 6.429 -10.443 1.00 75.00 110 ARG A N 1
ATOM 885 C CA . ARG A 1 110 ? 16.870 6.786 -9.237 1.00 75.00 110 ARG A CA 1
ATOM 886 C C . ARG A 1 110 ? 15.424 6.280 -9.268 1.00 75.00 110 ARG A C 1
ATOM 888 O O . ARG A 1 110 ? 14.542 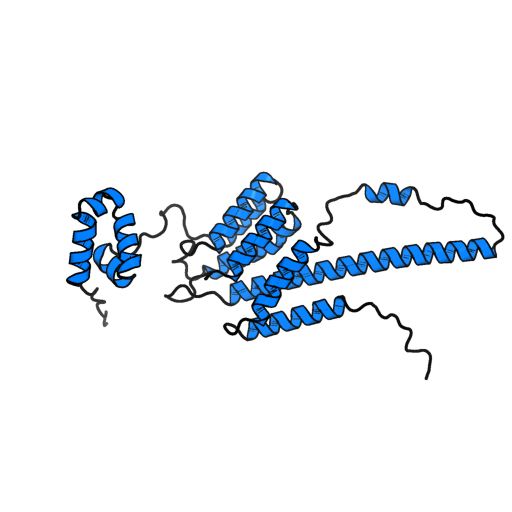6.862 -8.646 1.00 75.00 110 ARG A O 1
ATOM 895 N N . SER A 1 111 ? 15.155 5.190 -9.989 1.00 77.62 111 SER A N 1
ATOM 896 C CA . SER A 1 111 ? 13.808 4.611 -10.094 1.00 77.62 111 SER A CA 1
ATOM 897 C C . SER A 1 111 ? 13.213 4.160 -8.757 1.00 77.62 111 SER A C 1
ATOM 899 O O . SER A 1 111 ? 11.987 4.108 -8.627 1.00 77.62 111 SER A O 1
ATOM 901 N N . HIS A 1 112 ? 14.061 3.866 -7.768 1.00 79.50 112 HIS A N 1
ATOM 902 C CA . HIS A 1 112 ? 13.658 3.584 -6.392 1.00 79.50 112 HIS A CA 1
ATOM 903 C C . HIS A 1 112 ? 12.982 4.794 -5.738 1.00 79.50 112 HIS A C 1
ATOM 905 O O . HIS A 1 112 ? 11.931 4.620 -5.134 1.00 79.50 112 HIS A O 1
ATOM 911 N N . LEU A 1 113 ? 13.460 6.027 -5.963 1.00 85.88 113 LEU A N 1
ATOM 912 C CA . LEU A 1 113 ? 12.834 7.239 -5.411 1.00 85.88 113 LEU A CA 1
ATOM 913 C C . LEU A 1 113 ? 11.395 7.423 -5.900 1.00 85.88 113 LEU A C 1
ATOM 915 O O . LEU A 1 113 ? 10.507 7.773 -5.124 1.00 85.88 113 LEU A O 1
ATOM 919 N N . THR A 1 114 ? 11.138 7.148 -7.181 1.00 86.62 114 THR A N 1
ATOM 920 C CA . THR A 1 114 ? 9.776 7.185 -7.728 1.00 86.62 114 THR A CA 1
ATOM 921 C C . THR A 1 114 ? 8.890 6.145 -7.053 1.00 86.62 114 THR A C 1
ATOM 923 O O . THR A 1 114 ? 7.755 6.447 -6.700 1.00 86.62 114 THR A O 1
ATOM 926 N N . ARG A 1 115 ? 9.395 4.925 -6.840 1.00 86.31 115 ARG A N 1
ATOM 927 C CA . ARG A 1 115 ? 8.627 3.852 -6.194 1.00 86.31 115 ARG A CA 1
ATOM 928 C C . ARG A 1 115 ? 8.394 4.114 -4.710 1.00 86.31 115 ARG A C 1
ATOM 930 O O . ARG A 1 115 ? 7.274 3.903 -4.266 1.00 86.31 115 ARG A O 1
ATOM 937 N N . ILE A 1 116 ? 9.365 4.677 -3.992 1.00 89.75 116 ILE A N 1
ATOM 938 C CA . ILE A 1 116 ? 9.184 5.183 -2.624 1.00 89.75 116 ILE A CA 1
ATOM 939 C C . ILE A 1 116 ? 8.045 6.206 -2.591 1.00 89.75 116 ILE A C 1
ATOM 941 O O . ILE A 1 116 ? 7.151 6.111 -1.754 1.00 89.75 116 ILE A O 1
ATOM 945 N N .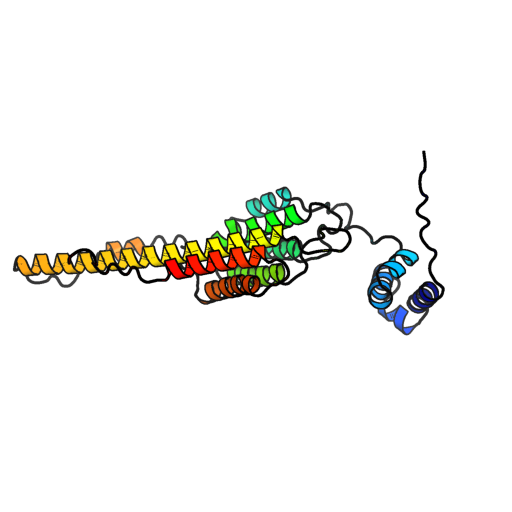 GLN A 1 117 ? 8.025 7.162 -3.526 1.00 92.38 117 GLN A N 1
ATOM 946 C CA . GLN A 1 117 ? 6.942 8.142 -3.591 1.00 92.38 117 GLN A CA 1
ATOM 947 C C . GLN A 1 117 ? 5.589 7.488 -3.903 1.00 92.38 117 GLN A C 1
ATOM 949 O O . GLN A 1 117 ? 4.593 7.860 -3.290 1.00 92.38 117 GLN A O 1
ATOM 954 N N . ILE A 1 118 ? 5.546 6.497 -4.801 1.00 91.88 118 ILE A N 1
ATOM 955 C CA . ILE A 1 118 ? 4.324 5.730 -5.077 1.00 91.88 118 ILE A CA 1
ATOM 956 C C . ILE A 1 118 ? 3.830 5.024 -3.808 1.00 91.88 118 ILE A C 1
ATOM 958 O O . ILE A 1 118 ? 2.654 5.148 -3.483 1.00 91.88 118 ILE A O 1
ATOM 962 N N . VAL A 1 119 ? 4.711 4.340 -3.071 1.00 92.69 119 VAL A N 1
ATOM 963 C CA . VAL A 1 119 ? 4.375 3.673 -1.801 1.00 92.69 119 VAL A CA 1
ATOM 964 C C . VAL A 1 119 ? 3.804 4.678 -0.801 1.00 92.69 119 VAL A C 1
ATOM 966 O O . VAL A 1 119 ? 2.704 4.471 -0.291 1.00 92.69 119 VAL A O 1
ATOM 969 N N . ARG A 1 120 ? 4.500 5.801 -0.576 1.00 93.75 120 ARG A N 1
ATOM 970 C CA . ARG A 1 120 ? 4.061 6.867 0.341 1.00 93.75 120 ARG A CA 1
ATOM 971 C C . ARG A 1 120 ? 2.701 7.438 -0.042 1.00 93.75 120 ARG A C 1
ATOM 973 O O . ARG A 1 120 ? 1.889 7.717 0.830 1.00 93.75 120 ARG A O 1
ATOM 980 N N . SER A 1 121 ? 2.435 7.606 -1.334 1.00 94.19 121 SER A N 1
ATOM 981 C CA . SER A 1 121 ? 1.145 8.096 -1.814 1.00 94.19 121 SER A CA 1
ATOM 982 C C . SER A 1 121 ? 0.037 7.051 -1.655 1.00 94.19 121 SER A C 1
ATOM 984 O O . SER A 1 121 ? -1.040 7.394 -1.170 1.00 94.19 121 SER A O 1
ATOM 986 N N . LEU A 1 122 ? 0.301 5.787 -2.018 1.00 93.94 122 LEU A N 1
ATOM 987 C CA . LEU A 1 122 ? -0.666 4.687 -1.947 1.00 93.94 122 LEU A CA 1
ATOM 988 C C . LEU A 1 122 ? -1.075 4.360 -0.511 1.00 93.94 122 LEU A C 1
ATOM 990 O O . LEU A 1 122 ? -2.268 4.241 -0.266 1.00 93.94 122 LEU A O 1
ATOM 994 N N . LEU A 1 123 ? -0.111 4.238 0.410 1.00 92.56 123 LEU A N 1
ATOM 995 C CA . LEU A 1 123 ? -0.336 3.947 1.835 1.00 92.56 123 LEU A CA 1
ATOM 996 C C . LEU A 1 123 ? -0.573 5.204 2.690 1.00 92.56 123 LEU A C 1
ATOM 998 O O . LEU A 1 123 ? -0.897 5.101 3.866 1.00 92.56 123 LEU A O 1
ATOM 1002 N N . GLY A 1 124 ? -0.421 6.390 2.105 1.00 89.62 124 GLY A N 1
ATOM 1003 C CA . GLY A 1 124 ? -0.746 7.669 2.726 1.00 89.62 124 GLY A CA 1
ATOM 1004 C C . GLY A 1 124 ? -2.090 8.191 2.232 1.00 89.62 124 GLY A C 1
ATOM 1005 O O . GLY A 1 124 ? -3.115 7.519 2.339 1.00 89.62 124 GLY A O 1
ATOM 1006 N N . GLN A 1 125 ? -2.083 9.402 1.671 1.00 87.75 125 GLN A N 1
ATOM 1007 C CA . GLN A 1 125 ? -3.284 10.152 1.278 1.00 87.75 125 GLN A CA 1
ATOM 1008 C C . GLN A 1 125 ? -4.316 9.307 0.512 1.00 87.75 125 GLN A C 1
ATOM 1010 O O . GLN A 1 125 ? -5.510 9.404 0.797 1.00 87.75 125 GLN A O 1
ATOM 1015 N N . VAL A 1 126 ? -3.878 8.449 -0.418 1.00 90.62 126 VAL A N 1
ATOM 1016 C CA . VAL A 1 126 ? -4.787 7.616 -1.219 1.00 90.62 126 VAL A CA 1
ATOM 1017 C C . VAL A 1 126 ? -5.507 6.574 -0.359 1.00 90.62 126 VAL A C 1
ATOM 1019 O O . VAL A 1 126 ? -6.713 6.405 -0.527 1.00 90.62 126 VAL A O 1
ATOM 1022 N N . PHE A 1 127 ? -4.814 5.914 0.575 1.00 90.38 127 PHE A N 1
ATOM 1023 C CA . PHE A 1 127 ? -5.408 4.918 1.473 1.00 90.38 127 PHE A CA 1
ATOM 1024 C C . PHE A 1 127 ? -6.453 5.533 2.407 1.00 90.38 127 PHE A C 1
ATOM 1026 O O . PHE A 1 127 ? -7.553 4.991 2.538 1.00 90.38 127 PHE A O 1
ATOM 1033 N N . PHE A 1 128 ? -6.143 6.684 3.013 1.00 87.19 128 PHE A N 1
ATOM 1034 C CA . PHE A 1 128 ? -7.056 7.365 3.941 1.00 87.19 128 PHE A CA 1
ATOM 1035 C C . PHE A 1 128 ? -8.322 7.893 3.249 1.00 87.19 128 PHE A C 1
ATOM 1037 O O . PHE A 1 128 ? -9.377 7.947 3.874 1.00 87.19 128 PHE A O 1
ATOM 1044 N N . ASN A 1 129 ? -8.253 8.206 1.951 1.00 86.81 129 ASN A N 1
ATOM 1045 C CA . ASN A 1 129 ? -9.405 8.644 1.153 1.00 86.81 129 ASN A CA 1
ATOM 1046 C C . ASN A 1 129 ? -10.074 7.506 0.354 1.00 86.81 129 ASN A C 1
ATOM 1048 O O . ASN A 1 129 ? -11.035 7.730 -0.392 1.00 86.81 129 ASN A O 1
ATOM 1052 N N . ALA A 1 130 ? -9.578 6.271 0.470 1.00 86.75 130 ALA A N 1
ATOM 1053 C CA . ALA A 1 130 ? -10.085 5.139 -0.293 1.00 86.75 130 ALA A CA 1
ATOM 1054 C C . ALA A 1 130 ? -11.464 4.683 0.206 1.00 86.75 130 ALA A C 1
ATOM 1056 O O . ALA A 1 130 ? -11.700 4.505 1.399 1.00 86.75 130 ALA A O 1
ATOM 1057 N N . THR A 1 131 ? -12.367 4.403 -0.735 1.00 87.00 131 THR A N 1
ATOM 1058 C CA . THR A 1 131 ? -13.564 3.593 -0.454 1.00 87.00 131 THR A CA 1
ATOM 1059 C C . THR A 1 131 ? -13.179 2.137 -0.184 1.00 87.00 131 THR A C 1
ATOM 1061 O O . THR A 1 131 ? -12.091 1.711 -0.563 1.00 87.00 131 THR A O 1
ATOM 1064 N N . LYS A 1 132 ? -14.096 1.336 0.371 1.00 83.00 132 LYS A N 1
ATOM 1065 C CA . LYS A 1 132 ? -13.866 -0.099 0.609 1.00 83.00 132 LYS A CA 1
ATOM 1066 C C . LYS A 1 132 ? -13.408 -0.853 -0.653 1.00 83.00 132 LYS A C 1
ATOM 1068 O O . LYS A 1 132 ? -12.406 -1.548 -0.633 1.00 83.00 132 LYS A O 1
ATOM 1073 N N . SER A 1 133 ? -14.057 -0.618 -1.797 1.00 84.00 133 SER A N 1
ATOM 1074 C CA . SER A 1 133 ? -13.648 -1.238 -3.074 1.00 84.00 133 SER A CA 1
ATOM 1075 C C . SER A 1 133 ? -12.242 -0.830 -3.546 1.00 84.00 133 SER A C 1
ATOM 1077 O O . SER A 1 133 ? -11.534 -1.605 -4.187 1.00 84.00 133 SER A O 1
ATOM 1079 N N . GLN A 1 134 ? -11.829 0.403 -3.239 1.00 88.31 134 GLN A N 1
ATOM 1080 C CA . GLN A 1 134 ? -10.500 0.919 -3.567 1.00 88.31 134 GLN A CA 1
ATOM 1081 C C . GLN A 1 134 ? -9.441 0.368 -2.610 1.00 88.31 134 GLN A C 1
ATOM 1083 O O . GLN A 1 134 ? -8.315 0.137 -3.032 1.00 88.31 134 GLN A O 1
ATOM 1088 N N . GLU A 1 135 ? -9.801 0.130 -1.351 1.00 88.12 135 GLU A N 1
ATOM 1089 C CA . GLU A 1 135 ? -8.952 -0.526 -0.359 1.00 88.12 135 GLU A CA 1
ATOM 1090 C C . GLU A 1 135 ? -8.589 -1.949 -0.783 1.00 88.12 135 GLU A C 1
ATOM 1092 O O . GLU A 1 135 ? -7.408 -2.277 -0.814 1.00 88.12 135 GLU A O 1
ATOM 1097 N N . ASP A 1 136 ? -9.556 -2.751 -1.229 1.00 85.88 136 ASP A N 1
ATOM 1098 C CA . ASP A 1 136 ? -9.274 -4.106 -1.722 1.00 85.88 136 ASP A CA 1
ATOM 1099 C C . ASP A 1 136 ? -8.309 -4.086 -2.917 1.00 85.88 136 ASP A C 1
ATOM 1101 O O . ASP A 1 136 ? -7.403 -4.917 -3.033 1.00 85.88 136 ASP A O 1
ATOM 1105 N N . LEU A 1 137 ? -8.482 -3.111 -3.816 1.00 86.56 137 LEU A N 1
ATOM 1106 C CA . LEU A 1 137 ? -7.590 -2.906 -4.955 1.00 86.56 137 LEU A CA 1
ATOM 1107 C C . LEU A 1 137 ? -6.180 -2.492 -4.506 1.00 86.56 137 LEU A C 1
ATOM 1109 O O . LEU A 1 137 ? -5.198 -2.993 -5.057 1.00 86.56 137 LEU A O 1
ATOM 1113 N N . LEU A 1 138 ? -6.082 -1.603 -3.513 1.00 89.69 138 LEU A N 1
ATOM 1114 C CA . LEU A 1 138 ? -4.819 -1.178 -2.911 1.00 89.69 138 LEU A CA 1
ATOM 1115 C C . LEU A 1 138 ? -4.095 -2.366 -2.277 1.00 89.69 138 LEU A C 1
ATOM 1117 O O . LEU A 1 138 ? -2.948 -2.620 -2.629 1.00 89.69 138 LEU A O 1
ATOM 1121 N N . LEU A 1 139 ? -4.768 -3.133 -1.417 1.00 88.88 139 LEU A N 1
ATOM 1122 C CA . LEU A 1 139 ? -4.188 -4.283 -0.720 1.00 88.88 139 LEU A CA 1
ATOM 1123 C C . LEU A 1 139 ? -3.690 -5.351 -1.701 1.00 88.88 139 LEU A C 1
ATOM 1125 O O . LEU A 1 139 ? -2.567 -5.835 -1.566 1.00 88.88 139 LEU A O 1
ATOM 1129 N N . LYS A 1 140 ? -4.461 -5.662 -2.752 1.00 83.69 140 LYS A N 1
ATOM 1130 C CA . LYS A 1 140 ? -4.008 -6.560 -3.831 1.00 83.69 140 LYS A CA 1
ATOM 1131 C C . LYS A 1 140 ? -2.780 -6.006 -4.555 1.00 83.69 140 LYS A C 1
ATOM 1133 O O . LYS A 1 140 ? -1.831 -6.744 -4.808 1.00 83.69 140 LYS A O 1
ATOM 1138 N N . GLY A 1 141 ? -2.779 -4.711 -4.869 1.00 77.31 141 GLY A N 1
ATOM 1139 C CA . GLY A 1 141 ? -1.644 -4.029 -5.490 1.00 77.31 141 GLY A CA 1
ATOM 1140 C C . GLY A 1 141 ? -0.373 -4.080 -4.647 1.00 77.31 141 GLY A C 1
ATOM 1141 O O . GLY A 1 141 ? 0.701 -4.360 -5.176 1.00 77.31 141 GLY A O 1
ATOM 1142 N N . LEU A 1 142 ? -0.500 -3.875 -3.338 1.00 85.38 142 LEU A N 1
ATOM 1143 C CA . LEU A 1 142 ? 0.609 -3.918 -2.387 1.00 85.38 142 LEU A CA 1
ATOM 1144 C C . LEU A 1 142 ? 1.229 -5.314 -2.298 1.00 85.38 142 LEU A C 1
ATOM 1146 O O . LEU A 1 142 ? 2.451 -5.424 -2.336 1.00 85.38 142 LEU A O 1
ATOM 1150 N N . LYS A 1 143 ? 0.420 -6.383 -2.306 1.00 80.25 143 LYS A N 1
ATOM 1151 C CA . LYS A 1 143 ? 0.942 -7.761 -2.389 1.00 80.25 143 LYS A CA 1
ATOM 1152 C C . LYS A 1 143 ? 1.801 -7.966 -3.641 1.00 80.25 143 LYS A C 1
ATOM 1154 O O . LYS A 1 143 ? 2.888 -8.532 -3.553 1.00 80.25 143 LYS A O 1
ATOM 1159 N N . PHE A 1 144 ? 1.369 -7.452 -4.798 1.00 77.12 144 PHE A N 1
ATOM 1160 C CA . PHE A 1 144 ? 2.190 -7.498 -6.015 1.00 77.12 144 PHE A CA 1
ATOM 1161 C C . PHE A 1 144 ? 3.475 -6.684 -5.898 1.00 77.12 144 PHE A C 1
ATOM 1163 O O . PHE A 1 144 ? 4.491 -7.089 -6.457 1.00 77.12 144 PHE A O 1
ATOM 1170 N N . MET A 1 145 ? 3.433 -5.545 -5.209 1.00 78.19 145 MET A N 1
ATOM 1171 C CA . MET A 1 145 ? 4.610 -4.716 -4.981 1.00 78.19 145 MET A CA 1
ATOM 1172 C C . MET A 1 145 ? 5.642 -5.444 -4.107 1.00 78.19 145 MET A C 1
ATOM 1174 O O . MET A 1 145 ? 6.811 -5.526 -4.463 1.00 78.19 145 MET A O 1
ATOM 1178 N N . ILE A 1 146 ? 5.196 -6.066 -3.020 1.00 77.19 146 ILE A N 1
ATOM 1179 C CA . ILE A 1 146 ? 6.061 -6.825 -2.113 1.00 77.19 146 ILE A CA 1
ATOM 1180 C C . ILE A 1 146 ? 6.662 -8.059 -2.811 1.00 77.19 146 ILE A C 1
ATOM 1182 O O . ILE A 1 146 ? 7.856 -8.323 -2.693 1.00 77.19 146 ILE A O 1
ATOM 1186 N N . ALA A 1 147 ? 5.858 -8.796 -3.582 1.00 69.94 147 ALA A N 1
ATOM 1187 C CA . ALA A 1 147 ? 6.296 -10.047 -4.199 1.00 69.94 147 ALA A CA 1
ATOM 1188 C C . ALA A 1 147 ? 7.156 -9.861 -5.465 1.00 69.94 147 ALA A C 1
ATOM 1190 O O . ALA A 1 147 ? 7.984 -10.716 -5.784 1.00 69.94 147 ALA A O 1
ATOM 1191 N N . LYS A 1 148 ? 6.958 -8.785 -6.241 1.00 66.19 148 LYS A N 1
ATOM 1192 C CA . LYS A 1 148 ? 7.676 -8.596 -7.514 1.00 66.19 148 LYS A CA 1
ATOM 1193 C C . LYS A 1 148 ? 9.047 -7.965 -7.320 1.00 66.19 148 LYS A C 1
ATOM 1195 O O . LYS A 1 148 ? 9.277 -7.172 -6.411 1.00 66.19 148 LYS A O 1
ATOM 1200 N N . LYS A 1 149 ? 9.956 -8.242 -8.263 1.00 57.66 149 LYS A N 1
ATOM 1201 C CA . LYS A 1 149 ? 11.225 -7.516 -8.388 1.00 57.66 149 LYS A CA 1
ATOM 1202 C C . LYS A 1 149 ? 10.969 -6.065 -8.802 1.00 57.66 149 LYS A C 1
ATOM 1204 O O . LYS A 1 149 ? 10.921 -5.736 -9.983 1.00 57.66 149 LYS A O 1
ATOM 1209 N N . MET A 1 150 ? 10.702 -5.218 -7.816 1.00 56.31 150 MET A N 1
ATOM 1210 C CA . MET A 1 150 ? 10.466 -3.796 -7.993 1.00 56.31 150 MET A CA 1
ATOM 1211 C C . MET A 1 150 ? 11.780 -3.044 -7.899 1.00 56.31 150 MET A C 1
ATOM 1213 O O . MET A 1 150 ? 12.438 -3.108 -6.872 1.00 56.31 150 MET A O 1
ATOM 1217 N N . THR A 1 151 ? 12.081 -2.250 -8.921 1.00 48.03 151 THR A N 1
ATOM 1218 C CA . THR A 1 151 ? 13.314 -1.473 -9.140 1.00 48.03 151 THR A CA 1
ATOM 1219 C C . THR A 1 151 ? 14.450 -2.210 -9.818 1.00 48.03 151 THR A C 1
ATOM 1221 O O . THR A 1 151 ? 14.575 -3.425 -9.788 1.00 48.03 151 THR A O 1
ATOM 1224 N N . VAL A 1 152 ? 15.233 -1.381 -10.496 1.00 45.09 152 VAL A N 1
ATOM 1225 C CA . VAL A 1 152 ? 16.544 -1.684 -11.027 1.00 45.09 152 VAL A CA 1
ATOM 1226 C C . VAL A 1 152 ? 17.501 -0.868 -10.171 1.00 45.09 152 VAL A C 1
ATOM 1228 O O . VAL A 1 152 ? 17.821 0.270 -10.511 1.00 45.09 152 VAL A O 1
ATOM 1231 N N . ILE A 1 153 ? 17.862 -1.385 -8.997 1.00 42.34 153 ILE A N 1
ATOM 1232 C CA . ILE A 1 153 ? 19.173 -1.051 -8.442 1.00 42.34 153 ILE A CA 1
ATOM 1233 C C . ILE A 1 153 ? 20.176 -1.987 -9.127 1.00 42.34 153 ILE A C 1
ATOM 1235 O O . ILE A 1 153 ? 19.888 -3.163 -9.353 1.00 42.34 153 ILE A O 1
ATOM 1239 N N . GLY A 1 154 ? 21.312 -1.433 -9.552 1.00 40.75 154 GLY A N 1
ATOM 1240 C CA . GLY A 1 154 ? 22.335 -2.174 -10.290 1.00 40.75 154 GLY A CA 1
ATOM 1241 C C . GLY A 1 154 ? 21.963 -2.494 -11.742 1.00 40.75 154 GLY A C 1
ATOM 1242 O O . GLY A 1 154 ? 20.861 -2.228 -12.215 1.00 40.75 154 GLY A O 1
ATOM 1243 N N . GLU A 1 155 ? 22.905 -3.069 -12.486 1.00 36.12 155 GLU A N 1
ATOM 1244 C CA . GLU A 1 155 ? 22.747 -3.375 -13.917 1.00 36.12 155 GLU A CA 1
ATOM 1245 C C . GLU A 1 155 ? 21.721 -4.500 -14.204 1.00 36.12 155 GLU A C 1
ATOM 1247 O O . GLU A 1 155 ? 21.406 -4.754 -15.368 1.00 36.12 155 GLU A O 1
ATOM 1252 N N . LEU A 1 156 ? 21.181 -5.163 -13.166 1.00 39.53 156 LEU A N 1
ATOM 1253 C CA . LEU A 1 156 ? 20.434 -6.429 -13.263 1.00 39.53 156 LEU A CA 1
ATOM 1254 C C . LEU A 1 156 ? 18.969 -6.394 -12.799 1.00 39.53 156 LEU A C 1
ATOM 1256 O O . LEU A 1 156 ? 18.290 -7.418 -12.880 1.00 39.53 156 LEU A O 1
ATOM 1260 N N . GLY A 1 157 ? 18.434 -5.254 -12.358 1.00 47.28 157 GLY A N 1
ATOM 1261 C CA . GLY A 1 157 ? 17.013 -5.196 -11.989 1.00 47.28 157 GLY A CA 1
ATOM 1262 C C . GLY A 1 157 ? 16.713 -5.668 -10.567 1.00 47.28 157 GLY A C 1
ATOM 1263 O O . GLY A 1 157 ? 15.732 -6.383 -10.352 1.00 47.28 157 GLY A O 1
ATOM 1264 N N . GLU A 1 158 ? 17.585 -5.347 -9.610 1.00 50.16 158 GLU A N 1
ATOM 1265 C CA . GLU A 1 158 ? 17.456 -5.832 -8.238 1.00 50.16 158 GLU A CA 1
ATOM 1266 C C . GLU A 1 158 ? 16.421 -5.042 -7.440 1.00 50.16 158 GLU A C 1
ATOM 1268 O O . GLU A 1 158 ? 16.291 -3.825 -7.589 1.00 50.16 158 GLU A O 1
ATOM 1273 N N . GLN A 1 159 ? 15.716 -5.746 -6.548 1.00 62.75 159 GLN A N 1
ATOM 1274 C CA . GLN A 1 159 ? 14.810 -5.106 -5.599 1.00 62.75 159 GLN A CA 1
ATOM 1275 C C . GLN A 1 159 ? 15.559 -4.127 -4.697 1.00 62.75 159 GLN A C 1
ATOM 1277 O O . GLN A 1 159 ? 16.585 -4.476 -4.117 1.00 62.75 159 GLN A O 1
ATOM 1282 N N . SER A 1 160 ? 14.992 -2.936 -4.539 1.00 72.06 160 SER A N 1
ATOM 1283 C CA . SER A 1 160 ? 15.522 -1.891 -3.674 1.00 72.06 160 SER A CA 1
ATOM 1284 C C . SER A 1 160 ? 15.066 -2.132 -2.251 1.00 72.06 160 SER A C 1
ATOM 1286 O O . SER A 1 160 ? 13.872 -2.051 -1.960 1.00 72.06 160 SER A O 1
ATOM 1288 N N . ALA A 1 161 ? 16.034 -2.379 -1.376 1.00 78.69 161 ALA A N 1
ATOM 1289 C CA . ALA A 1 161 ? 15.807 -2.509 0.053 1.00 78.69 161 ALA A CA 1
ATOM 1290 C C . ALA A 1 161 ? 15.110 -1.247 0.619 1.00 78.69 161 ALA A C 1
ATOM 1292 O O . ALA A 1 161 ? 14.158 -1.370 1.381 1.00 78.69 161 ALA A O 1
ATOM 1293 N N . ASP A 1 162 ? 15.449 -0.054 0.109 1.00 84.56 162 ASP A N 1
ATOM 1294 C CA . ASP A 1 162 ? 14.809 1.222 0.480 1.00 84.56 162 ASP A CA 1
ATOM 1295 C C . ASP A 1 162 ? 13.301 1.270 0.175 1.00 84.56 162 ASP A C 1
ATOM 1297 O O . ASP A 1 162 ? 12.518 1.849 0.921 1.00 84.56 162 ASP A O 1
ATOM 1301 N N . VAL A 1 163 ? 12.852 0.681 -0.942 1.00 84.81 163 VAL A N 1
ATOM 1302 C CA . VAL A 1 163 ? 11.413 0.639 -1.273 1.00 84.81 163 VAL A CA 1
ATOM 1303 C C . VAL A 1 163 ? 10.668 -0.279 -0.304 1.00 84.81 163 VAL A C 1
ATOM 1305 O O . VAL A 1 163 ? 9.540 0.028 0.084 1.00 84.81 163 VAL A O 1
ATOM 1308 N N . HIS A 1 164 ? 11.292 -1.396 0.069 1.00 86.31 164 HIS A N 1
ATOM 1309 C CA . HIS A 1 164 ? 10.724 -2.362 1.005 1.00 86.31 164 HIS A CA 1
ATOM 1310 C C . HIS A 1 164 ? 10.718 -1.846 2.446 1.00 86.31 164 HIS A C 1
ATOM 1312 O O . HIS A 1 164 ? 9.736 -2.069 3.148 1.00 86.31 164 HIS A O 1
ATOM 1318 N N . ASP A 1 165 ? 11.736 -1.082 2.839 1.00 90.69 165 ASP A N 1
ATOM 1319 C CA . ASP A 1 165 ? 11.786 -0.355 4.108 1.00 90.69 165 ASP A CA 1
ATOM 1320 C C . ASP A 1 165 ? 10.577 0.582 4.257 1.00 90.69 165 ASP A C 1
ATOM 1322 O O . ASP A 1 165 ? 9.777 0.440 5.180 1.00 90.69 165 ASP A O 1
ATOM 1326 N N . VAL A 1 166 ? 10.326 1.439 3.258 1.00 91.69 166 VAL A N 1
ATOM 1327 C CA . VAL A 1 166 ? 9.158 2.339 3.281 1.00 91.69 166 VAL A CA 1
ATOM 1328 C C . VAL A 1 166 ? 7.825 1.580 3.226 1.00 91.69 166 VAL A C 1
ATOM 1330 O O . VAL A 1 166 ? 6.839 2.023 3.816 1.00 91.69 166 VAL A O 1
ATOM 1333 N N . LEU A 1 167 ? 7.747 0.448 2.516 1.00 91.00 167 LEU A N 1
ATOM 1334 C CA . LEU A 1 167 ? 6.545 -0.398 2.529 1.00 91.00 167 LEU A CA 1
ATOM 1335 C C . LEU A 1 167 ? 6.262 -0.920 3.940 1.00 91.00 167 LEU A C 1
ATOM 1337 O O . LEU A 1 167 ? 5.137 -0.787 4.422 1.00 91.00 167 LEU A O 1
ATOM 1341 N N . LEU A 1 168 ? 7.278 -1.492 4.585 1.00 92.25 168 LEU A N 1
ATOM 1342 C CA . LEU A 1 168 ? 7.185 -2.071 5.917 1.00 92.25 168 LEU A CA 1
ATOM 1343 C C . LEU A 1 168 ? 6.846 -1.013 6.973 1.00 92.25 168 LEU A C 1
ATOM 1345 O O . LEU A 1 168 ? 5.917 -1.214 7.758 1.00 92.25 168 LEU A O 1
ATOM 1349 N N . GLU A 1 169 ? 7.529 0.133 6.945 1.00 93.38 169 GLU A N 1
ATOM 1350 C CA . GLU A 1 169 ? 7.261 1.283 7.815 1.00 93.38 169 GLU A CA 1
ATOM 1351 C C . GLU A 1 169 ? 5.779 1.681 7.740 1.00 93.38 169 GLU A C 1
ATOM 1353 O O . GLU A 1 169 ? 5.079 1.720 8.753 1.00 93.38 169 GLU A O 1
ATOM 1358 N N . ARG A 1 170 ? 5.254 1.897 6.527 1.00 93.38 170 ARG A N 1
ATOM 1359 C CA . ARG A 1 170 ? 3.874 2.366 6.327 1.00 93.38 170 ARG A CA 1
ATOM 1360 C C . ARG A 1 170 ? 2.817 1.328 6.680 1.00 93.38 170 ARG A C 1
ATOM 1362 O O . ARG A 1 170 ? 1.780 1.688 7.233 1.00 93.38 170 ARG A O 1
ATOM 1369 N N . ILE A 1 171 ? 3.061 0.053 6.384 1.00 93.44 171 ILE A N 1
ATOM 1370 C CA . ILE A 1 171 ? 2.171 -1.038 6.810 1.00 93.44 171 ILE A CA 1
ATOM 1371 C C . ILE A 1 171 ? 2.092 -1.073 8.341 1.00 93.44 171 ILE A C 1
ATOM 1373 O O . ILE A 1 171 ? 0.995 -1.105 8.905 1.00 93.44 171 ILE A O 1
ATOM 1377 N N . SER A 1 172 ? 3.245 -0.984 9.006 1.00 93.25 172 SER A N 1
ATOM 1378 C CA . SER A 1 172 ? 3.349 -0.986 10.466 1.00 93.25 172 SER A CA 1
ATOM 1379 C C . SER A 1 172 ? 2.627 0.209 11.091 1.00 93.25 172 SER A C 1
ATOM 1381 O O . SER A 1 172 ? 1.848 0.044 12.030 1.00 93.25 172 SER A O 1
ATOM 1383 N N . GLU A 1 173 ? 2.812 1.413 10.542 1.00 92.06 173 GLU A N 1
ATOM 1384 C CA . GLU A 1 173 ? 2.112 2.623 10.986 1.00 92.06 173 GLU A CA 1
ATOM 1385 C C . GLU A 1 173 ? 0.587 2.484 10.907 1.00 92.06 173 GLU A C 1
ATOM 1387 O O . GLU A 1 173 ? -0.110 2.848 11.858 1.00 92.06 173 GLU A O 1
ATOM 1392 N N . ILE A 1 174 ? 0.060 1.939 9.804 1.00 92.12 174 ILE A N 1
ATOM 1393 C CA . ILE A 1 174 ? -1.384 1.737 9.618 1.00 92.12 174 ILE A CA 1
ATOM 1394 C C . ILE A 1 174 ? -1.928 0.742 10.647 1.00 92.12 174 ILE A C 1
ATOM 1396 O O . ILE A 1 174 ? -2.965 1.007 11.261 1.00 92.12 174 ILE A O 1
ATOM 1400 N N . LEU A 1 175 ? -1.234 -0.377 10.869 1.00 92.06 175 LEU A N 1
ATOM 1401 C CA . LEU A 1 175 ? -1.630 -1.385 11.857 1.00 92.06 175 LEU A CA 1
ATOM 1402 C C . LEU A 1 175 ? -1.618 -0.821 13.285 1.00 92.06 175 LEU A C 1
ATOM 1404 O O . LEU A 1 175 ? -2.583 -0.998 14.032 1.00 92.06 175 LEU A O 1
ATOM 1408 N N . ILE A 1 176 ? -0.569 -0.080 13.651 1.00 90.75 176 ILE A N 1
ATOM 1409 C CA . ILE A 1 176 ? -0.452 0.579 14.959 1.00 90.75 176 ILE A CA 1
ATOM 1410 C C . ILE A 1 176 ? -1.553 1.631 15.138 1.00 90.75 176 ILE A C 1
ATOM 1412 O O . ILE A 1 176 ? -2.176 1.700 16.199 1.00 90.75 176 ILE A O 1
ATOM 1416 N N . HIS A 1 177 ? -1.813 2.456 14.120 1.00 90.31 177 HIS A N 1
ATOM 1417 C CA . HIS A 1 177 ? -2.872 3.462 14.176 1.00 90.31 177 HIS A CA 1
ATOM 1418 C C . HIS A 1 177 ? -4.249 2.813 14.340 1.00 90.31 177 HIS A C 1
ATOM 1420 O O . HIS A 1 177 ? -5.020 3.230 15.204 1.00 90.31 177 HIS A O 1
ATOM 1426 N N . ASN A 1 178 ? -4.522 1.747 13.583 1.00 91.06 178 ASN A N 1
ATOM 1427 C CA . ASN A 1 178 ? -5.744 0.966 13.722 1.00 91.06 178 ASN A CA 1
ATOM 1428 C C . ASN A 1 178 ? -5.937 0.470 15.160 1.00 91.06 178 ASN A C 1
ATOM 1430 O O . ASN A 1 178 ? -7.003 0.665 15.743 1.00 91.06 178 ASN A O 1
ATOM 1434 N N . GLN A 1 179 ? -4.889 -0.098 15.761 1.00 88.75 179 GLN A N 1
ATOM 1435 C CA . GLN A 1 179 ? -4.949 -0.590 17.134 1.00 88.75 179 GLN A CA 1
ATOM 1436 C C . GLN A 1 179 ? -5.207 0.541 18.143 1.00 88.75 179 GLN A C 1
ATOM 1438 O O . GLN A 1 179 ? -6.046 0.394 19.029 1.00 88.75 179 GLN A O 1
ATOM 1443 N N . LYS A 1 180 ? -4.564 1.704 17.983 1.00 86.81 180 LYS A N 1
ATOM 1444 C CA . LYS A 1 180 ? -4.816 2.881 18.835 1.00 86.81 180 LYS A CA 1
ATOM 1445 C C . LYS A 1 180 ? -6.269 3.357 18.766 1.00 86.81 180 LYS A C 1
ATOM 1447 O O . LYS A 1 180 ? -6.834 3.720 19.796 1.00 86.81 180 LYS A O 1
ATOM 1452 N N . VAL A 1 181 ? -6.881 3.348 17.580 1.00 86.88 181 VAL A N 1
ATOM 1453 C CA . VAL A 1 181 ? -8.295 3.722 17.408 1.00 86.88 181 VAL A CA 1
ATOM 1454 C C . VAL A 1 181 ? -9.217 2.715 18.095 1.00 86.88 181 VAL A C 1
ATOM 1456 O O . VAL A 1 181 ? -10.143 3.128 18.792 1.00 86.88 181 VAL A O 1
ATOM 1459 N N . ILE A 1 182 ? -8.938 1.412 17.968 1.00 86.00 182 ILE A N 1
ATOM 1460 C CA . ILE A 1 182 ? -9.695 0.356 18.660 1.00 86.00 182 ILE A CA 1
ATOM 1461 C C . ILE A 1 182 ? -9.646 0.563 20.179 1.00 86.00 182 ILE A C 1
ATOM 1463 O O . ILE A 1 182 ? -10.694 0.567 20.823 1.00 86.00 182 ILE A O 1
ATOM 1467 N N . ILE A 1 183 ? -8.457 0.804 20.744 1.00 84.44 183 ILE A N 1
ATOM 1468 C CA . ILE A 1 183 ? -8.290 1.068 22.183 1.00 84.44 183 ILE A CA 1
ATOM 1469 C C . ILE A 1 183 ? -9.065 2.320 22.593 1.00 84.44 183 ILE A C 1
ATOM 1471 O O . ILE A 1 183 ? -9.832 2.274 23.549 1.00 84.44 183 ILE A O 1
ATOM 1475 N N . LYS A 1 184 ? -8.913 3.433 21.862 1.00 84.00 184 LYS A N 1
ATOM 1476 C CA . LYS A 1 184 ? -9.604 4.693 22.177 1.00 84.00 184 LYS A CA 1
ATOM 1477 C C . LYS A 1 184 ? -11.123 4.515 22.193 1.00 84.00 184 LYS A C 1
ATOM 1479 O O . LYS A 1 184 ? -11.791 5.038 23.083 1.00 84.00 184 LYS A O 1
ATOM 1484 N N . LYS A 1 185 ? -11.662 3.759 21.233 1.00 82.12 185 LYS A N 1
ATOM 1485 C CA . LYS A 1 185 ? -13.089 3.436 21.176 1.00 82.12 185 LYS A CA 1
ATOM 1486 C C . LYS A 1 185 ? -13.516 2.577 22.369 1.00 82.12 185 LYS A C 1
ATOM 1488 O O . LYS A 1 185 ? -14.499 2.911 23.020 1.00 82.12 185 LYS A O 1
ATOM 1493 N N . ALA A 1 186 ? -12.753 1.536 22.699 1.00 80.94 186 ALA A N 1
ATOM 1494 C CA . ALA A 1 186 ? -13.037 0.668 23.841 1.00 80.94 186 ALA A CA 1
ATOM 1495 C C . ALA A 1 186 ? -12.995 1.421 25.184 1.00 80.94 186 ALA A C 1
ATOM 1497 O O . ALA A 1 186 ? -13.873 1.223 26.020 1.00 80.94 186 ALA A O 1
ATOM 1498 N N . VAL A 1 187 ? -12.018 2.316 25.376 1.00 83.00 187 VAL A N 1
ATOM 1499 C CA . VAL A 1 187 ? -11.915 3.175 26.568 1.00 83.00 187 VAL A CA 1
ATOM 1500 C C . VAL A 1 187 ? -13.123 4.104 26.661 1.00 83.00 187 VAL A C 1
ATOM 1502 O O . VAL A 1 187 ? -13.773 4.132 27.698 1.00 83.00 187 VAL A O 1
ATOM 1505 N N . SER A 1 188 ? -13.490 4.784 25.572 1.00 78.75 188 SER A N 1
ATOM 1506 C CA . SER A 1 188 ? -14.661 5.670 25.560 1.00 78.75 188 SER A CA 1
ATOM 1507 C C . SER A 1 188 ? -15.970 4.922 25.853 1.00 78.75 188 SER A C 1
ATOM 1509 O O . SER A 1 188 ? -16.818 5.428 26.586 1.00 78.75 188 SER A O 1
ATOM 1511 N N . GLU A 1 189 ? -16.138 3.704 25.328 1.00 79.00 189 GLU A N 1
ATOM 1512 C CA . GLU A 1 189 ? -17.296 2.855 25.632 1.00 79.00 189 GLU A CA 1
ATOM 1513 C C . GLU A 1 189 ? -17.302 2.376 27.095 1.00 79.00 189 GLU A C 1
ATOM 1515 O O . GLU A 1 189 ? -18.369 2.274 27.706 1.00 79.00 189 GLU A O 1
ATOM 1520 N N . ALA A 1 190 ? -16.133 2.080 27.669 1.00 78.12 190 ALA A N 1
ATOM 1521 C CA . ALA A 1 190 ? -15.995 1.696 29.072 1.00 78.12 190 ALA A CA 1
ATOM 1522 C C . ALA A 1 190 ? -16.274 2.873 30.021 1.00 78.12 190 ALA A C 1
ATOM 1524 O O . ALA A 1 190 ? -16.991 2.700 31.006 1.00 78.12 190 ALA A O 1
ATOM 1525 N N . GLU A 1 191 ? -15.772 4.067 29.703 1.00 79.38 191 GLU A N 1
ATOM 1526 C CA . GLU A 1 191 ? -16.034 5.306 30.442 1.00 79.38 191 GLU A CA 1
ATOM 1527 C C . GLU A 1 191 ? -17.524 5.650 30.449 1.00 79.38 191 GLU A C 1
ATOM 1529 O O . GLU A 1 191 ? -18.075 5.962 31.503 1.00 79.38 191 GLU A O 1
ATOM 1534 N N . GLU A 1 192 ? -18.208 5.529 29.308 1.00 79.94 192 GLU A N 1
ATOM 1535 C CA . GLU A 1 192 ? -19.647 5.793 29.235 1.00 79.94 192 GLU A CA 1
ATOM 1536 C C . GLU A 1 192 ? -20.448 4.769 30.052 1.00 79.94 192 GLU A C 1
ATOM 1538 O O . GLU A 1 192 ? -21.338 5.140 30.818 1.00 79.94 192 GLU A O 1
ATOM 1543 N N . LYS A 1 193 ? -20.094 3.477 29.979 1.00 78.00 193 LYS A N 1
ATOM 1544 C CA . LYS A 1 193 ? -20.705 2.439 30.830 1.00 78.00 193 LYS A CA 1
ATOM 1545 C C . LYS A 1 193 ? -20.476 2.717 32.316 1.00 78.00 193 LYS A C 1
ATOM 1547 O O . LYS A 1 193 ? -21.412 2.583 33.104 1.00 78.00 193 LYS A O 1
ATOM 1552 N N . MET A 1 194 ? -19.264 3.126 32.692 1.00 79.88 194 MET A N 1
ATOM 1553 C CA . MET A 1 194 ? -18.924 3.493 34.067 1.00 79.88 194 MET A CA 1
ATOM 1554 C C . MET A 1 194 ? -19.728 4.712 34.527 1.00 79.88 194 MET A C 1
ATOM 1556 O O . MET A 1 194 ? -20.310 4.696 35.608 1.00 79.88 194 MET A O 1
ATOM 1560 N N . ARG A 1 195 ? -19.840 5.746 33.688 1.00 76.88 195 ARG A N 1
ATOM 1561 C CA . ARG A 1 195 ? -20.641 6.942 33.968 1.00 76.88 195 ARG A CA 1
ATOM 1562 C C . ARG A 1 195 ? -22.111 6.596 34.188 1.00 76.88 195 ARG A C 1
ATOM 1564 O O . ARG A 1 195 ? -22.701 7.064 35.160 1.00 76.88 195 ARG A O 1
ATOM 1571 N N . VAL A 1 196 ? -22.696 5.770 33.320 1.00 78.06 196 VAL A N 1
ATOM 1572 C CA . VAL A 1 196 ? -24.082 5.294 33.461 1.00 78.06 196 VAL A CA 1
ATOM 1573 C C . VAL A 1 196 ? -24.254 4.499 34.758 1.00 78.06 196 VAL A C 1
ATOM 1575 O O . VAL A 1 196 ? -25.237 4.700 35.470 1.00 78.06 196 VAL A O 1
ATOM 1578 N N . HIS A 1 197 ? -23.293 3.638 35.099 1.00 78.38 197 HIS A N 1
ATOM 1579 C CA . HIS A 1 197 ? -23.317 2.861 36.337 1.00 78.38 197 HIS A CA 1
ATOM 1580 C C . HIS A 1 197 ? -23.250 3.748 37.591 1.00 78.38 197 HIS A C 1
ATOM 1582 O O . HIS A 1 197 ? -24.081 3.602 38.485 1.00 78.38 197 HIS A O 1
ATOM 1588 N N . LEU A 1 198 ? -22.329 4.715 37.630 1.00 81.62 198 LEU A N 1
ATOM 1589 C CA . LEU A 1 198 ? -22.188 5.660 38.742 1.00 81.62 198 LEU A CA 1
ATOM 1590 C C . LEU A 1 198 ? -23.425 6.553 38.895 1.00 81.62 198 LEU A C 1
ATOM 1592 O O . LEU A 1 198 ? -23.912 6.748 40.005 1.00 81.62 198 LEU A O 1
ATOM 1596 N N . MET A 1 199 ? -23.979 7.061 37.789 1.00 77.62 199 MET A N 1
ATOM 1597 C CA . MET A 1 199 ? -25.220 7.846 37.817 1.00 77.62 199 MET A CA 1
ATOM 1598 C C . MET A 1 199 ? -26.387 7.032 38.378 1.00 77.62 199 MET A C 1
ATOM 1600 O O . MET A 1 199 ? -27.162 7.552 39.180 1.00 77.62 199 MET A O 1
ATOM 1604 N N . ARG A 1 200 ? -26.481 5.749 38.009 1.00 78.81 200 ARG A N 1
ATOM 1605 C CA . ARG A 1 200 ? -27.487 4.833 38.549 1.00 78.81 200 ARG A CA 1
ATOM 1606 C C . ARG A 1 200 ? -27.320 4.637 40.059 1.00 78.81 200 ARG A C 1
ATOM 1608 O O . ARG A 1 200 ? -28.301 4.770 40.780 1.00 78.81 200 ARG A O 1
ATOM 1615 N N . GLN A 1 201 ? -26.096 4.415 40.540 1.00 79.19 201 GLN A N 1
ATOM 1616 C CA . GLN A 1 201 ? -25.814 4.297 41.977 1.00 79.19 201 GLN A CA 1
ATOM 1617 C C . GLN A 1 201 ? -26.154 5.583 42.749 1.00 79.19 201 GLN A C 1
ATOM 1619 O O . GLN A 1 201 ? -26.747 5.522 43.822 1.00 79.19 201 GLN A O 1
ATOM 1624 N N . ILE A 1 202 ? -25.832 6.761 42.202 1.00 79.19 202 ILE A N 1
ATOM 1625 C CA . ILE A 1 202 ? -26.164 8.054 42.826 1.00 79.19 202 ILE A CA 1
ATOM 1626 C C . ILE A 1 202 ? -27.684 8.251 42.921 1.00 79.19 202 ILE A C 1
ATOM 1628 O O . ILE A 1 202 ? -28.170 8.735 43.942 1.00 79.19 202 ILE A O 1
ATOM 1632 N N . GLN A 1 203 ? -28.438 7.884 41.883 1.00 72.69 203 GLN A N 1
ATOM 1633 C CA . GLN A 1 203 ? -29.903 7.981 41.877 1.00 72.69 203 GLN A CA 1
ATOM 1634 C C . GLN A 1 203 ? -30.552 6.994 42.854 1.00 72.69 203 GLN A C 1
ATOM 1636 O O . GLN A 1 203 ? -31.470 7.373 43.581 1.00 72.69 203 GLN A O 1
ATOM 1641 N N . GLU A 1 204 ? -30.029 5.767 42.936 1.00 76.56 204 GLU A N 1
ATOM 1642 C CA . GLU A 1 204 ? -30.449 4.761 43.920 1.00 76.56 204 GLU A CA 1
ATOM 1643 C C . GLU A 1 204 ? -30.208 5.258 45.359 1.00 76.56 204 GLU A C 1
ATOM 1645 O O . GLU A 1 204 ? -31.097 5.146 46.202 1.00 76.56 204 GLU A O 1
ATOM 1650 N N . MET A 1 205 ? -29.070 5.911 45.633 1.00 72.19 205 MET A N 1
ATOM 1651 C CA . MET A 1 205 ? -28.786 6.524 46.942 1.00 72.19 205 MET A CA 1
ATOM 1652 C C . MET A 1 205 ? -29.678 7.733 47.275 1.00 72.19 205 MET A C 1
ATOM 1654 O O . MET A 1 205 ? -29.889 8.027 48.449 1.00 72.19 205 MET A O 1
ATOM 1658 N N . ARG A 1 206 ? -30.203 8.446 46.270 1.00 76.38 206 ARG A N 1
ATOM 1659 C CA . ARG A 1 206 ? -31.099 9.605 46.456 1.00 76.38 206 ARG A CA 1
ATOM 1660 C C . ARG A 1 206 ? -32.578 9.225 46.600 1.00 76.38 206 ARG A C 1
ATOM 1662 O O . ARG A 1 206 ? -33.397 10.106 46.841 1.00 76.38 206 ARG A O 1
ATOM 1669 N N . GLY A 1 207 ? -32.927 7.940 46.484 1.00 59.91 207 GLY A N 1
ATOM 1670 C CA . GLY A 1 207 ? -34.298 7.446 46.656 1.00 59.91 207 GLY A CA 1
ATOM 1671 C C . GLY A 1 207 ? -35.257 7.781 45.505 1.00 59.91 207 GLY A C 1
ATOM 1672 O O . GLY A 1 207 ? -36.469 7.618 45.651 1.00 59.91 207 GLY A O 1
ATOM 1673 N N . GLU A 1 208 ? -34.750 8.240 44.358 1.00 60.59 208 GLU A N 1
ATOM 1674 C CA . GLU A 1 208 ? -35.572 8.592 43.195 1.00 60.59 208 GLU A CA 1
ATOM 1675 C C . GLU A 1 208 ? -35.934 7.336 42.374 1.00 60.59 208 GLU A C 1
ATOM 1677 O O . GLU A 1 208 ? -35.068 6.552 41.982 1.00 60.59 208 GLU A O 1
ATOM 1682 N N . LYS A 1 209 ? -37.231 7.126 42.089 1.00 56.03 209 LYS A N 1
ATOM 1683 C CA . LYS A 1 209 ? -37.701 6.028 41.220 1.00 56.03 209 LYS A CA 1
ATOM 1684 C C . LYS A 1 209 ? -37.386 6.326 39.750 1.00 56.03 209 LYS A C 1
ATOM 1686 O O . LYS A 1 209 ? -37.689 7.404 39.249 1.00 56.03 209 LYS A O 1
ATOM 1691 N N . HIS A 1 210 ? -36.825 5.328 39.066 1.00 52.69 210 HIS A N 1
ATOM 1692 C CA . HIS A 1 210 ? -36.335 5.381 37.686 1.00 52.69 210 HIS A CA 1
ATOM 1693 C C . HIS A 1 210 ? -37.273 6.087 36.683 1.00 52.69 210 HIS A C 1
ATOM 1695 O O . HIS A 1 210 ? -38.367 5.581 36.421 1.00 52.69 210 HIS A O 1
ATOM 1701 N N . PRO A 1 211 ? -36.806 7.114 35.953 1.00 47.50 211 PRO A N 1
ATOM 1702 C CA . PRO A 1 211 ? -37.225 7.308 34.580 1.00 47.50 211 PRO A CA 1
ATOM 1703 C C . PRO A 1 211 ? -36.399 6.361 33.702 1.00 47.50 211 PRO A C 1
ATOM 1705 O O . PRO A 1 211 ? -35.209 6.561 33.451 1.00 47.50 211 PRO A O 1
ATOM 1708 N N . SER A 1 212 ? -37.036 5.291 33.235 1.00 48.12 212 SER A N 1
ATOM 1709 C CA . SER A 1 212 ? -36.483 4.340 32.272 1.00 48.12 212 SER A CA 1
ATOM 1710 C C . SER A 1 212 ? -36.352 4.977 30.882 1.00 48.12 212 SER A C 1
ATOM 1712 O O . SER A 1 212 ? -37.122 4.661 29.985 1.00 48.12 212 SER A O 1
ATOM 1714 N N . SER A 1 213 ? -35.432 5.924 30.696 1.00 47.44 213 SER A N 1
ATOM 1715 C CA . SER A 1 213 ? -34.884 6.286 29.376 1.00 47.44 213 SER A CA 1
ATOM 1716 C C . SER A 1 213 ? -33.784 7.343 29.488 1.00 47.44 213 SER A C 1
ATOM 1718 O O . SER A 1 213 ? -33.854 8.407 28.884 1.00 47.44 213 SER A O 1
ATOM 1720 N N . PHE A 1 214 ? -32.687 7.037 30.182 1.00 45.94 214 PHE A N 1
ATOM 1721 C CA . PHE A 1 214 ? -31.442 7.779 29.949 1.00 45.94 214 PHE A CA 1
ATOM 1722 C C . PHE A 1 214 ? -30.726 7.230 28.702 1.00 45.94 214 PHE A C 1
ATOM 1724 O O . PHE A 1 214 ? -29.573 6.818 28.744 1.00 45.94 214 PHE A O 1
ATOM 1731 N N . VAL A 1 215 ? -31.436 7.166 27.573 1.00 45.19 215 VAL A N 1
ATOM 1732 C CA . VAL A 1 215 ? -30.787 7.084 26.262 1.00 45.19 215 VAL A CA 1
ATOM 1733 C C . VAL A 1 215 ? -30.757 8.516 25.777 1.00 45.19 215 VAL A C 1
ATOM 1735 O O . VAL A 1 215 ? -31.777 9.026 25.316 1.00 45.19 215 VAL A O 1
ATOM 1738 N N . SER A 1 216 ? -29.616 9.188 25.949 1.00 43.34 216 SER A N 1
ATOM 1739 C CA . SER A 1 216 ? -29.472 10.551 25.454 1.00 43.34 216 SER A CA 1
ATOM 1740 C C . SER A 1 216 ? -29.817 10.556 23.961 1.00 43.34 216 SER A C 1
ATOM 1742 O O . SER A 1 216 ? -29.233 9.844 23.139 1.00 43.34 216 SER A O 1
ATOM 1744 N N . SER A 1 217 ? -30.828 11.339 23.599 1.00 44.28 217 SER A N 1
ATOM 1745 C CA . SER A 1 217 ? -31.153 11.662 22.209 1.00 44.28 217 SER A CA 1
ATOM 1746 C C . SER A 1 217 ? -29.941 12.267 21.480 1.00 44.28 217 SER A C 1
ATOM 1748 O O . SER A 1 217 ? -29.829 12.145 20.258 1.00 44.28 217 SER A O 1
ATOM 1750 N N . ASP A 1 218 ? -28.976 12.801 22.234 1.00 42.91 218 ASP A N 1
ATOM 1751 C CA . ASP A 1 218 ? -27.671 13.258 21.760 1.00 42.91 218 ASP A CA 1
ATOM 1752 C C . ASP A 1 218 ? -26.781 12.139 21.200 1.00 42.91 218 ASP A C 1
ATOM 1754 O O . ASP A 1 218 ? -26.027 12.390 20.257 1.00 42.91 218 ASP A O 1
ATOM 1758 N N . LEU A 1 219 ? -26.894 10.892 21.679 1.00 43.25 219 LEU A N 1
ATOM 1759 C CA . LEU A 1 219 ? -26.171 9.758 21.088 1.00 43.25 219 LEU A CA 1
ATOM 1760 C C . LEU A 1 219 ? -26.725 9.384 19.706 1.00 43.25 219 LEU A C 1
ATOM 1762 O O . LEU A 1 219 ? -25.958 9.009 18.823 1.00 43.25 219 LEU A O 1
ATOM 1766 N N . LYS A 1 220 ? -28.034 9.545 19.464 1.00 40.41 220 LYS A N 1
ATOM 1767 C CA . LYS A 1 220 ? -28.622 9.306 18.131 1.00 40.41 220 LYS A CA 1
ATOM 1768 C C . LYS A 1 220 ? -28.229 10.382 17.117 1.00 40.41 220 LYS A C 1
ATOM 1770 O O . LYS A 1 220 ? -28.089 10.072 15.935 1.00 40.41 220 LYS A O 1
ATOM 1775 N N . ASN A 1 221 ? -28.008 11.617 17.570 1.00 39.31 221 ASN A N 1
ATOM 1776 C CA . ASN A 1 221 ? -27.647 12.732 16.693 1.00 39.31 221 ASN A CA 1
ATOM 1777 C C . ASN A 1 221 ? -26.128 12.889 16.489 1.00 39.31 221 ASN A C 1
ATOM 1779 O O . ASN A 1 221 ? -25.719 13.303 15.406 1.00 39.31 221 ASN A O 1
ATOM 1783 N N . LYS A 1 222 ? -25.269 12.459 17.428 1.00 41.09 222 LYS A N 1
ATOM 1784 C CA . LYS A 1 222 ? -23.808 12.380 17.196 1.00 41.09 222 LYS A CA 1
ATOM 1785 C C . LYS A 1 222 ? -23.388 11.273 16.226 1.00 41.09 222 LYS A C 1
ATOM 1787 O O . LYS A 1 222 ? -22.340 11.383 15.601 1.00 41.09 222 LYS A O 1
ATOM 1792 N N . VAL A 1 223 ? -24.238 10.269 16.006 1.00 40.97 223 VAL A N 1
ATOM 1793 C CA . VAL A 1 223 ? -24.048 9.254 14.951 1.00 40.97 223 VAL A CA 1
ATOM 1794 C C . VAL A 1 223 ? -24.276 9.835 13.538 1.00 40.97 223 VAL A C 1
ATOM 1796 O O . VAL A 1 223 ? -23.949 9.187 12.549 1.00 40.97 223 VAL A O 1
ATOM 1799 N N . ARG A 1 224 ? -24.772 11.078 13.397 1.00 37.22 224 ARG A N 1
ATOM 1800 C CA . ARG A 1 224 ? -25.041 11.728 12.096 1.00 37.22 224 ARG A CA 1
ATOM 1801 C C . ARG A 1 224 ? -23.927 12.623 11.541 1.00 37.22 224 ARG A C 1
ATOM 1803 O O . ARG A 1 224 ? -24.157 13.296 10.542 1.00 37.22 224 ARG A O 1
ATOM 1810 N N . PHE A 1 225 ? -22.712 12.565 12.082 1.00 39.91 225 PHE A N 1
ATOM 1811 C CA . PHE A 1 225 ? -21.512 13.012 11.359 1.00 39.91 225 PHE A CA 1
ATOM 1812 C C . PHE A 1 225 ? -20.633 11.808 11.005 1.00 39.91 225 PHE A C 1
ATOM 1814 O O . PHE A 1 225 ? -19.500 11.679 11.454 1.00 39.91 225 PHE A O 1
ATOM 1821 N N . ILE A 1 226 ? -21.158 10.918 10.153 1.00 38.91 226 ILE A N 1
ATOM 1822 C CA . ILE A 1 226 ? -20.346 9.933 9.422 1.00 38.91 226 ILE A CA 1
ATOM 1823 C C . ILE A 1 226 ? -19.588 10.695 8.328 1.00 38.91 226 ILE A C 1
ATOM 1825 O O . ILE A 1 226 ? -19.860 10.579 7.134 1.00 38.91 226 ILE A O 1
ATOM 1829 N N . VAL A 1 227 ? -18.604 11.491 8.734 1.00 38.97 227 VAL A N 1
ATOM 1830 C CA . VAL A 1 227 ? -17.442 11.725 7.882 1.00 38.97 227 VAL A CA 1
ATOM 1831 C C . VAL A 1 227 ? -16.595 10.467 8.034 1.00 38.97 227 VAL A C 1
ATOM 1833 O O . VAL A 1 227 ? -15.780 10.380 8.938 1.00 38.97 227 VAL A 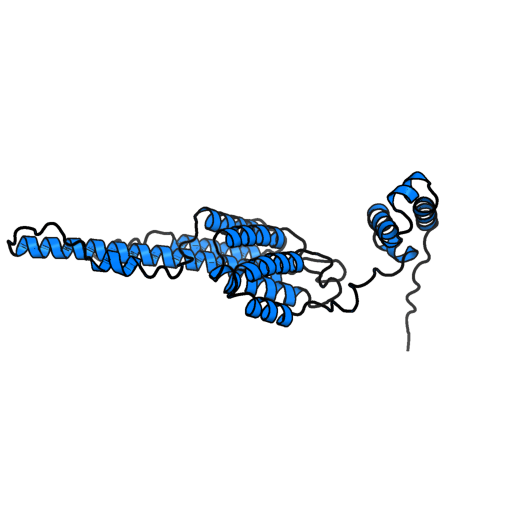O 1
ATOM 1836 N N . LYS A 1 228 ? -16.915 9.456 7.209 1.00 50.84 228 LYS A N 1
ATOM 1837 C CA . LYS A 1 228 ? -16.173 8.205 6.949 1.00 50.84 228 LYS A CA 1
ATOM 1838 C C . LYS A 1 228 ? -14.943 7.993 7.848 1.00 50.84 228 LYS A C 1
ATOM 1840 O O . LYS A 1 228 ? -13.815 8.208 7.404 1.00 50.84 228 LYS A O 1
ATOM 1845 N N . GLU A 1 229 ? -15.128 7.525 9.080 1.00 64.81 229 GLU A N 1
ATOM 1846 C CA . GLU A 1 229 ? -13.985 7.034 9.847 1.00 64.81 229 GLU A CA 1
ATOM 1847 C C . GLU A 1 229 ? -13.493 5.750 9.164 1.00 64.81 229 GLU A C 1
ATOM 1849 O O . GLU A 1 229 ? -14.153 4.713 9.178 1.00 64.81 229 GLU A O 1
ATOM 1854 N N . LYS A 1 230 ? -12.351 5.849 8.472 1.00 76.38 230 LYS A N 1
ATOM 1855 C CA . LYS A 1 230 ? -11.643 4.723 7.838 1.00 76.38 230 LYS A CA 1
ATOM 1856 C C . LYS A 1 230 ? -11.285 3.634 8.854 1.00 76.38 230 LYS A C 1
ATOM 1858 O O . LYS A 1 230 ? -11.142 2.474 8.481 1.00 76.38 230 LYS A O 1
ATOM 1863 N N . PHE A 1 231 ? -11.120 4.032 10.113 1.00 82.75 231 PHE A N 1
ATOM 1864 C CA . PHE A 1 231 ? -10.768 3.171 11.227 1.00 82.75 231 PHE A CA 1
ATOM 1865 C C . PHE A 1 231 ? -11.971 2.973 12.159 1.00 82.75 231 PHE A C 1
ATOM 1867 O O . PHE A 1 231 ? -12.770 3.892 12.316 1.00 82.75 231 PHE A O 1
ATOM 1874 N N . PRO A 1 232 ? -12.085 1.815 12.825 1.00 87.12 232 PRO A N 1
ATOM 1875 C CA . PRO A 1 232 ? -11.214 0.652 12.680 1.00 87.12 232 PRO A CA 1
ATOM 1876 C C . PRO A 1 232 ? -11.338 0.007 11.290 1.00 87.12 232 PRO A C 1
ATOM 1878 O O . PRO A 1 232 ? -12.404 0.013 10.675 1.00 87.12 232 PRO A O 1
ATOM 1881 N N . LEU A 1 233 ? -10.222 -0.523 10.790 1.00 88.06 233 LEU A N 1
ATOM 1882 C CA . LEU A 1 233 ? -10.173 -1.258 9.532 1.00 88.06 233 LEU A CA 1
ATOM 1883 C C . LEU A 1 233 ? -11.013 -2.533 9.630 1.00 88.06 233 LEU A C 1
ATOM 1885 O O . LEU A 1 233 ? -11.221 -3.094 10.708 1.00 88.06 233 LEU A O 1
ATOM 1889 N N . SER A 1 234 ? -11.460 -3.027 8.475 1.00 87.50 234 SER A N 1
ATOM 1890 C CA . SER A 1 234 ? -12.120 -4.331 8.420 1.00 87.50 234 SER A CA 1
ATOM 1891 C C . SER A 1 234 ? -11.154 -5.459 8.827 1.00 87.50 234 SER A C 1
ATOM 1893 O O . SER A 1 234 ? -9.964 -5.367 8.513 1.00 87.50 234 SER A O 1
ATOM 1895 N N . PRO A 1 235 ? -11.633 -6.549 9.460 1.00 88.00 235 PRO A N 1
ATOM 1896 C CA . PRO A 1 235 ? -10.772 -7.673 9.846 1.00 88.00 235 PRO A CA 1
ATOM 1897 C C . PRO A 1 235 ? -9.984 -8.267 8.674 1.00 88.00 235 PRO A C 1
ATOM 1899 O O . PRO A 1 235 ? -8.835 -8.665 8.827 1.00 88.00 235 PRO A O 1
ATOM 19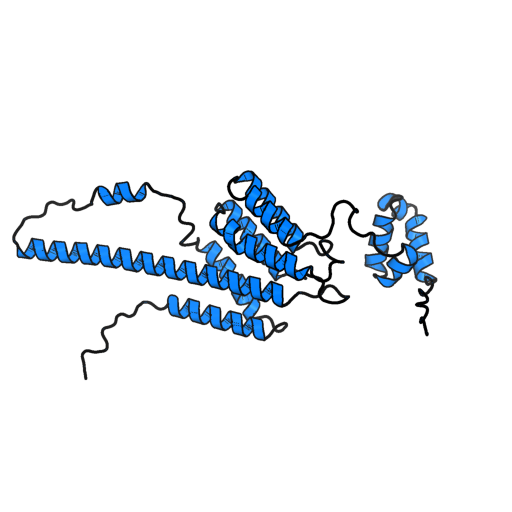02 N N . GLU A 1 236 ? -10.581 -8.284 7.482 1.00 87.88 236 GLU A N 1
ATOM 1903 C CA . GLU A 1 236 ? -9.935 -8.785 6.269 1.00 87.88 236 GLU A CA 1
ATOM 1904 C C . GLU A 1 236 ? -8.781 -7.885 5.805 1.00 87.88 236 GLU A C 1
ATOM 1906 O O . GLU A 1 236 ? -7.721 -8.389 5.431 1.00 87.88 236 GLU A O 1
ATOM 1911 N N . ALA A 1 237 ? -8.949 -6.563 5.897 1.00 89.00 237 ALA A N 1
ATOM 1912 C CA . ALA A 1 237 ? -7.887 -5.606 5.605 1.00 89.00 237 ALA A CA 1
ATOM 1913 C C . ALA A 1 237 ? -6.738 -5.692 6.618 1.00 89.00 237 ALA A C 1
ATOM 1915 O O . ALA A 1 237 ? -5.575 -5.665 6.217 1.00 89.00 237 ALA A O 1
ATOM 1916 N N . VAL A 1 238 ? -7.058 -5.848 7.909 1.00 91.62 238 VAL A N 1
ATOM 1917 C CA . VAL A 1 238 ? -6.057 -6.073 8.966 1.00 91.62 238 VAL A CA 1
ATOM 1918 C C . VAL A 1 238 ? -5.263 -7.340 8.671 1.00 91.62 238 VAL A C 1
ATOM 1920 O O . VAL A 1 238 ? -4.043 -7.259 8.575 1.00 91.62 238 VAL A O 1
ATOM 1923 N N . ARG A 1 239 ? -5.944 -8.463 8.407 1.00 91.12 239 ARG A N 1
ATOM 1924 C CA . ARG A 1 239 ? -5.293 -9.729 8.051 1.00 91.12 239 ARG A CA 1
ATOM 1925 C C . ARG A 1 239 ? -4.364 -9.568 6.851 1.00 91.12 239 ARG A C 1
ATOM 1927 O O . ARG A 1 239 ? -3.236 -10.024 6.884 1.00 91.12 239 ARG A O 1
ATOM 1934 N N . HIS A 1 240 ? -4.794 -8.873 5.798 1.00 89.50 240 HIS A N 1
ATOM 1935 C CA . HIS A 1 240 ? -3.931 -8.649 4.637 1.00 89.50 240 HIS A CA 1
ATOM 1936 C C . HIS A 1 240 ? -2.677 -7.832 4.938 1.00 89.50 240 HIS A C 1
ATOM 1938 O O . HIS A 1 240 ? -1.645 -8.096 4.329 1.00 89.50 240 HIS A O 1
ATOM 1944 N N . LEU A 1 241 ? -2.762 -6.839 5.822 1.00 91.56 241 LEU A N 1
ATOM 1945 C CA . LEU A 1 241 ? -1.601 -6.063 6.256 1.00 91.56 241 LEU A CA 1
ATOM 1946 C C . LEU A 1 241 ? -0.686 -6.891 7.171 1.00 91.56 241 LEU A C 1
ATOM 1948 O O . LEU A 1 241 ? 0.531 -6.780 7.059 1.00 91.56 241 LEU A O 1
ATOM 1952 N N . GLU A 1 242 ? -1.252 -7.751 8.019 1.00 91.69 242 GLU A N 1
ATOM 1953 C CA . GLU A 1 242 ? -0.498 -8.704 8.843 1.00 91.69 242 GLU A CA 1
ATOM 1954 C C . GLU A 1 242 ? 0.216 -9.761 7.994 1.00 91.69 242 GLU A C 1
ATOM 1956 O O . GLU A 1 242 ? 1.405 -9.968 8.205 1.00 91.69 242 GLU A O 1
ATOM 1961 N N . ASP A 1 243 ? -0.437 -10.331 6.971 1.00 89.12 243 ASP A N 1
ATOM 1962 C CA . ASP A 1 243 ? 0.197 -11.252 6.010 1.00 89.12 243 ASP A CA 1
ATOM 1963 C C . ASP A 1 243 ? 1.443 -10.600 5.373 1.00 89.12 243 ASP A C 1
ATOM 1965 O O . ASP A 1 243 ? 2.462 -11.242 5.121 1.00 89.12 243 ASP A O 1
ATOM 1969 N N . MET A 1 244 ? 1.346 -9.303 5.048 1.00 87.88 244 MET A N 1
ATOM 1970 C CA . MET A 1 244 ? 2.445 -8.547 4.444 1.00 87.88 244 MET A CA 1
ATOM 1971 C C . MET A 1 244 ? 3.575 -8.280 5.438 1.00 87.88 244 MET A C 1
ATOM 1973 O O . MET A 1 244 ? 4.731 -8.262 5.028 1.00 87.88 244 MET A O 1
ATOM 1977 N N . LEU A 1 245 ? 3.256 -8.065 6.716 1.00 90.00 245 LEU A N 1
ATOM 1978 C CA . LEU A 1 245 ? 4.244 -7.939 7.785 1.00 90.00 245 LEU A CA 1
ATOM 1979 C C . LEU A 1 245 ? 4.971 -9.274 8.009 1.00 90.00 245 LEU A C 1
ATOM 1981 O O . LEU A 1 245 ? 6.198 -9.308 8.051 1.00 90.00 245 LEU A O 1
ATOM 1985 N N . GLU A 1 246 ? 4.222 -10.374 8.067 1.00 87.62 246 GLU A N 1
ATOM 1986 C CA . GLU A 1 246 ? 4.746 -11.732 8.240 1.00 87.62 246 GLU A CA 1
ATOM 1987 C C . GLU A 1 246 ? 5.650 -12.166 7.079 1.00 87.62 246 GLU A C 1
ATOM 1989 O O . GLU A 1 246 ? 6.660 -12.838 7.287 1.00 87.62 246 GLU A O 1
ATOM 1994 N N . PHE A 1 247 ? 5.357 -11.722 5.853 1.00 86.50 247 PHE A N 1
ATOM 1995 C CA . PHE A 1 247 ? 6.250 -11.930 4.713 1.00 86.50 247 PHE A CA 1
ATOM 1996 C C . PHE A 1 247 ? 7.673 -11.406 4.975 1.00 86.50 247 PHE A C 1
ATOM 1998 O O . PHE A 1 247 ? 8.635 -12.046 4.557 1.00 86.50 247 PHE A O 1
ATOM 2005 N N . TYR A 1 248 ? 7.826 -10.268 5.662 1.00 83.69 248 TYR A N 1
ATOM 2006 C CA . TYR A 1 248 ? 9.146 -9.702 5.957 1.00 83.69 248 TYR A CA 1
ATOM 2007 C C . TYR A 1 248 ? 9.886 -10.436 7.081 1.00 83.69 248 TYR A C 1
ATOM 2009 O O . TYR A 1 248 ? 11.111 -10.473 7.040 1.00 83.69 248 TYR A O 1
ATOM 2017 N N . LEU A 1 249 ? 9.169 -11.057 8.024 1.00 83.12 249 LEU A N 1
ATOM 2018 C CA . LEU A 1 249 ? 9.767 -11.897 9.075 1.00 83.12 249 LEU A CA 1
ATOM 2019 C C . LEU A 1 249 ? 10.428 -13.156 8.502 1.00 83.12 249 LEU A C 1
ATOM 2021 O O . LEU A 1 249 ? 11.436 -13.627 9.011 1.00 83.12 249 LEU A O 1
ATOM 2025 N N . ASN A 1 250 ? 9.851 -13.698 7.430 1.00 75.25 250 ASN A N 1
ATOM 2026 C CA . ASN A 1 250 ? 10.281 -14.958 6.826 1.00 75.25 250 ASN A CA 1
ATOM 2027 C C . ASN A 1 250 ? 11.254 -14.767 5.646 1.00 75.25 250 ASN A C 1
ATOM 2029 O O . ASN A 1 250 ? 11.466 -15.696 4.866 1.00 75.25 250 ASN A O 1
ATOM 2033 N N . GLN A 1 251 ? 11.804 -13.562 5.456 1.00 71.19 251 GLN A N 1
ATOM 2034 C CA . GLN A 1 251 ? 12.639 -13.233 4.301 1.00 71.19 251 GLN A CA 1
ATOM 2035 C C . GLN A 1 251 ? 14.124 -13.091 4.676 1.00 71.19 251 GLN A C 1
ATOM 2037 O O . GLN A 1 251 ? 14.553 -12.060 5.186 1.00 71.19 251 GLN A O 1
ATOM 2042 N N . ASP A 1 252 ? 14.951 -14.047 4.243 1.00 67.69 252 ASP A N 1
ATOM 2043 C CA . ASP A 1 252 ? 16.408 -14.041 4.491 1.00 67.69 252 ASP A CA 1
ATOM 2044 C C . ASP A 1 252 ? 17.189 -12.999 3.674 1.00 67.69 252 ASP A C 1
ATOM 2046 O O . ASP A 1 252 ? 18.354 -12.701 3.937 1.00 67.69 252 ASP A O 1
ATOM 2050 N N . LYS A 1 253 ? 16.562 -12.438 2.636 1.00 70.56 253 LYS A N 1
ATOM 2051 C CA . LYS A 1 253 ? 17.227 -11.535 1.687 1.00 70.56 253 LYS A CA 1
ATOM 2052 C C . LYS A 1 253 ? 17.705 -10.229 2.333 1.00 70.56 253 LYS A C 1
ATOM 2054 O O . LYS A 1 253 ? 18.706 -9.666 1.892 1.00 70.56 253 LYS A O 1
ATOM 2059 N N . TRP A 1 254 ? 16.977 -9.736 3.334 1.00 78.31 254 TRP A N 1
ATOM 2060 C CA . TRP A 1 254 ? 17.265 -8.475 4.016 1.00 78.31 254 TRP A CA 1
ATOM 2061 C C . TRP A 1 254 ? 17.064 -8.639 5.527 1.00 78.31 254 TRP A C 1
ATOM 2063 O O . TRP A 1 254 ? 15.993 -8.302 6.033 1.00 78.31 254 TRP A O 1
ATOM 2073 N N . PRO A 1 255 ? 18.088 -9.114 6.258 1.00 81.69 255 PRO A N 1
ATOM 2074 C CA . PRO A 1 255 ? 17.976 -9.390 7.692 1.00 81.69 255 PRO A CA 1
ATOM 2075 C C . PRO A 1 255 ? 17.472 -8.194 8.511 1.00 81.69 255 PRO A C 1
ATOM 2077 O O . PRO A 1 255 ? 16.620 -8.346 9.379 1.00 81.69 255 PRO A O 1
ATOM 2080 N N . TYR A 1 256 ? 17.904 -6.979 8.160 1.00 86.38 256 TYR A N 1
ATOM 2081 C CA . TYR A 1 256 ? 17.466 -5.759 8.844 1.00 86.38 256 TYR A CA 1
ATOM 2082 C C . TYR A 1 256 ? 15.953 -5.484 8.696 1.00 86.38 256 TYR A C 1
ATOM 2084 O O . TYR A 1 256 ? 15.333 -4.949 9.611 1.00 86.38 256 TYR A O 1
ATOM 2092 N N . LEU A 1 257 ? 15.327 -5.853 7.566 1.00 85.38 257 LEU A N 1
ATOM 2093 C CA . LEU A 1 257 ? 13.876 -5.701 7.386 1.00 85.38 257 LEU A CA 1
ATOM 2094 C C . LEU A 1 257 ? 13.101 -6.712 8.232 1.00 85.38 257 LEU A C 1
ATOM 2096 O O . LEU A 1 257 ? 12.008 -6.397 8.692 1.00 85.38 257 LEU A O 1
ATOM 2100 N N . SER A 1 258 ? 13.673 -7.895 8.465 1.00 86.38 258 SER A N 1
ATOM 2101 C CA . SER A 1 258 ? 13.105 -8.879 9.387 1.00 86.38 258 SER A CA 1
ATOM 2102 C C . SER A 1 258 ? 13.108 -8.350 10.824 1.00 86.38 258 SER A C 1
ATOM 2104 O O . SER A 1 258 ? 12.087 -8.420 11.502 1.00 86.38 258 SER A O 1
ATOM 2106 N N . GLU A 1 259 ? 14.207 -7.736 11.274 1.00 88.19 259 GLU A N 1
ATOM 2107 C CA . GLU A 1 259 ? 14.274 -7.093 12.598 1.00 88.19 259 GLU A CA 1
ATOM 2108 C C . GLU A 1 259 ? 13.253 -5.954 12.743 1.00 88.19 259 GLU A C 1
ATOM 2110 O O . GLU A 1 259 ? 12.551 -5.860 13.751 1.00 88.19 259 GLU A O 1
ATOM 2115 N N . LEU A 1 260 ? 13.111 -5.103 11.720 1.00 88.62 260 LEU A N 1
ATOM 2116 C CA . LEU A 1 260 ? 12.098 -4.042 11.717 1.00 88.62 260 LEU A CA 1
ATOM 2117 C C . LEU A 1 260 ? 10.671 -4.601 11.768 1.00 88.62 260 LEU A C 1
ATOM 2119 O O . LEU A 1 260 ? 9.822 -4.056 12.477 1.00 88.62 260 LEU A O 1
ATOM 2123 N N . ALA A 1 261 ? 10.406 -5.691 11.046 1.00 89.62 261 ALA A N 1
ATOM 2124 C CA . ALA A 1 261 ? 9.107 -6.350 11.054 1.00 89.62 261 ALA A CA 1
ATOM 2125 C C . ALA A 1 261 ? 8.802 -6.977 12.420 1.00 89.62 261 ALA A C 1
ATOM 2127 O O . ALA A 1 261 ? 7.675 -6.851 12.902 1.00 89.62 261 ALA A O 1
ATOM 2128 N N . LEU A 1 262 ? 9.806 -7.572 13.074 1.00 90.56 262 LEU A N 1
ATOM 2129 C CA . LEU A 1 262 ? 9.683 -8.135 14.418 1.00 90.56 262 LEU A CA 1
ATOM 2130 C C . LEU A 1 262 ? 9.337 -7.042 15.434 1.00 90.56 262 LEU A C 1
ATOM 2132 O O . LEU A 1 262 ? 8.330 -7.148 16.128 1.00 90.56 262 LEU A O 1
ATOM 2136 N N . ASN A 1 263 ? 10.088 -5.939 15.433 1.00 90.56 263 ASN A N 1
ATOM 2137 C CA . ASN A 1 263 ? 9.829 -4.792 16.308 1.00 90.56 263 ASN A CA 1
ATOM 2138 C C . ASN A 1 263 ? 8.414 -4.218 16.110 1.00 90.56 263 ASN A C 1
ATOM 2140 O O . ASN A 1 263 ? 7.728 -3.842 17.065 1.00 90.56 263 ASN A O 1
ATOM 2144 N N . ALA A 1 264 ? 7.950 -4.139 14.859 1.00 90.06 264 ALA A N 1
ATOM 2145 C CA . ALA A 1 264 ? 6.593 -3.699 14.557 1.00 90.06 264 ALA A CA 1
ATOM 2146 C C . ALA A 1 264 ? 5.536 -4.683 15.084 1.00 90.06 264 ALA A C 1
ATOM 2148 O O . ALA A 1 264 ? 4.537 -4.248 15.665 1.00 90.06 264 ALA A O 1
ATOM 2149 N N . GLN A 1 265 ? 5.755 -5.990 14.917 1.00 91.12 265 GLN A N 1
ATOM 2150 C CA . GLN A 1 265 ? 4.865 -7.036 15.416 1.00 91.12 265 GLN A CA 1
ATOM 2151 C C . GLN A 1 265 ? 4.772 -7.012 16.945 1.00 91.12 265 GLN A C 1
ATOM 2153 O O . GLN A 1 265 ? 3.664 -7.021 17.484 1.00 91.12 265 GLN A O 1
ATOM 2158 N N . GLU A 1 266 ? 5.903 -6.909 17.643 1.00 90.56 266 GLU A N 1
ATOM 2159 C CA . GLU A 1 266 ? 5.958 -6.801 19.103 1.00 90.56 266 GLU A CA 1
ATOM 2160 C C . GLU A 1 266 ? 5.162 -5.595 19.598 1.00 90.56 266 GLU A C 1
ATOM 2162 O O . GLU A 1 266 ? 4.280 -5.738 20.444 1.00 90.56 266 GLU A O 1
ATOM 2167 N N . LYS A 1 267 ? 5.364 -4.424 18.990 1.00 90.06 267 LYS A N 1
ATOM 2168 C CA . LYS A 1 267 ? 4.617 -3.208 19.333 1.00 90.06 267 LYS A CA 1
ATOM 2169 C C . LYS A 1 267 ? 3.111 -3.344 19.098 1.00 90.06 267 LYS A C 1
ATOM 2171 O O . LYS A 1 267 ? 2.307 -2.831 19.877 1.00 90.06 267 LYS A O 1
ATOM 2176 N N . ILE A 1 268 ? 2.695 -4.021 18.025 1.00 88.38 268 ILE A N 1
ATOM 2177 C CA . ILE A 1 268 ? 1.275 -4.305 17.767 1.00 88.38 268 ILE A CA 1
ATOM 2178 C C . ILE A 1 268 ? 0.719 -5.250 18.840 1.00 88.38 268 ILE A C 1
ATOM 2180 O O . ILE A 1 268 ? -0.386 -5.022 19.333 1.00 88.38 268 ILE A O 1
ATOM 2184 N N . LEU A 1 269 ? 1.474 -6.282 19.227 1.00 87.38 269 LEU A N 1
ATOM 2185 C CA . LEU A 1 269 ? 1.089 -7.222 20.279 1.00 87.38 269 LEU A CA 1
ATOM 2186 C C . LEU A 1 269 ? 0.992 -6.541 21.645 1.00 87.38 269 LEU A C 1
ATOM 2188 O O . LEU A 1 269 ? 0.017 -6.763 22.357 1.00 87.38 269 LEU A O 1
ATOM 2192 N N . GLU A 1 270 ? 1.938 -5.673 21.996 1.00 88.06 270 GLU A N 1
ATOM 2193 C CA . GLU A 1 270 ? 1.889 -4.861 23.215 1.00 88.06 270 GLU A CA 1
ATOM 2194 C C . GLU A 1 270 ? 0.623 -4.011 23.286 1.00 88.06 270 GLU A C 1
ATOM 2196 O O . GLU A 1 270 ? -0.056 -4.010 24.308 1.00 88.06 270 GLU A O 1
ATOM 2201 N N . LEU A 1 271 ? 0.251 -3.353 22.186 1.00 84.06 271 LEU A N 1
ATOM 2202 C CA . LEU A 1 271 ? -0.983 -2.568 22.107 1.00 84.06 271 LEU A CA 1
ATOM 2203 C C . LEU A 1 271 ? -2.258 -3.435 22.122 1.00 84.06 271 LEU A C 1
ATOM 2205 O O . LEU A 1 271 ? -3.349 -2.928 22.382 1.00 84.06 271 LEU A O 1
ATOM 2209 N N . ARG A 1 272 ? -2.160 -4.726 21.793 1.00 82.62 272 ARG A N 1
ATOM 2210 C CA . ARG A 1 272 ? -3.279 -5.681 21.856 1.00 82.62 272 ARG A CA 1
ATOM 2211 C C . ARG A 1 272 ? -3.439 -6.324 23.218 1.00 82.62 272 ARG A C 1
ATOM 2213 O O . ARG A 1 272 ? -4.531 -6.819 23.503 1.00 82.62 272 ARG A O 1
ATOM 2220 N N . LYS A 1 273 ? -2.387 -6.337 24.044 1.00 77.12 273 LYS A N 1
ATOM 2221 C CA . LYS A 1 273 ? -2.514 -6.789 25.427 1.00 77.12 273 LYS A CA 1
ATOM 2222 C C . LYS A 1 273 ? -3.614 -5.942 26.069 1.00 77.12 273 LYS A C 1
ATOM 2224 O O . LYS A 1 273 ? -3.601 -4.718 25.913 1.00 77.12 273 LYS A O 1
ATOM 2229 N N . PRO A 1 274 ? -4.604 -6.568 26.725 1.00 56.34 274 PRO A N 1
ATOM 2230 C CA . PRO A 1 274 ? -5.616 -5.808 27.433 1.00 56.34 274 PRO A CA 1
ATOM 2231 C C . PRO A 1 274 ? -4.892 -4.844 28.369 1.00 56.34 274 PRO A C 1
ATOM 2233 O O . PRO A 1 274 ? -3.896 -5.227 28.983 1.00 56.34 274 PRO A O 1
ATOM 2236 N N . LEU A 1 275 ? -5.377 -3.602 28.457 1.00 52.94 275 LEU A N 1
ATOM 2237 C CA . LEU A 1 275 ? -5.037 -2.705 29.556 1.00 52.94 275 LEU A CA 1
ATOM 2238 C C . LEU A 1 275 ? -5.452 -3.432 30.838 1.00 52.94 275 LEU A C 1
ATOM 2240 O O . LEU A 1 275 ? -6.567 -3.269 31.327 1.00 52.94 275 LEU A O 1
ATOM 2244 N N . THR A 1 276 ? -4.583 -4.290 31.365 1.00 41.94 276 THR A N 1
ATOM 2245 C CA . THR A 1 276 ? -4.659 -4.786 32.726 1.00 41.94 276 THR A CA 1
ATOM 2246 C C . THR A 1 276 ? -4.318 -3.594 33.599 1.00 41.94 276 THR A C 1
ATOM 2248 O O . THR A 1 276 ? -3.228 -3.490 34.148 1.00 41.94 276 THR A O 1
ATOM 2251 N N . LEU A 1 277 ? -5.283 -2.687 33.746 1.00 38.16 277 LEU A N 1
ATOM 2252 C CA . LEU A 1 277 ? -5.453 -1.902 34.958 1.00 38.16 277 LEU A CA 1
ATOM 2253 C C . LEU A 1 277 ? -5.906 -2.868 36.062 1.00 38.16 277 LEU A C 1
ATOM 2255 O O . LEU A 1 277 ? -6.974 -2.734 36.646 1.00 38.16 277 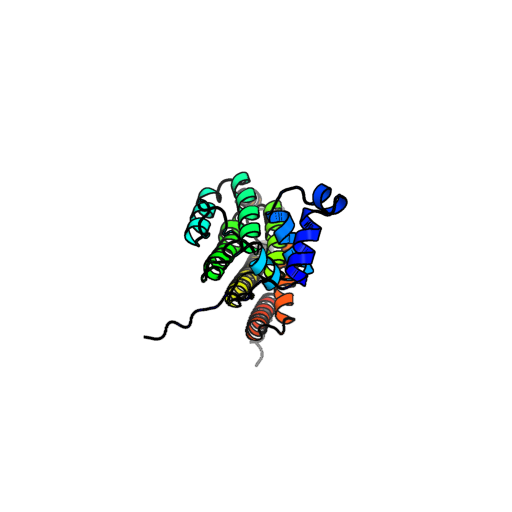LEU A O 1
ATOM 2259 N N . THR A 1 278 ? -5.114 -3.908 36.318 1.00 34.59 278 THR A N 1
ATOM 2260 C CA . THR A 1 278 ? -5.137 -4.550 37.618 1.00 34.59 278 THR A CA 1
ATOM 2261 C C . THR A 1 278 ? -4.366 -3.608 38.510 1.00 34.59 278 THR A C 1
ATOM 2263 O O . THR A 1 278 ? -3.160 -3.448 38.330 1.00 34.59 278 THR A O 1
ATOM 2266 N N . ALA A 1 279 ? -5.081 -2.969 39.428 1.00 36.56 279 ALA A N 1
ATOM 2267 C CA . ALA A 1 279 ? -4.518 -2.405 40.637 1.00 36.56 279 ALA A CA 1
ATOM 2268 C C . ALA A 1 279 ? -3.568 -3.440 41.267 1.00 36.56 279 ALA A C 1
ATOM 2270 O O . ALA A 1 279 ? -3.981 -4.364 41.960 1.00 36.56 279 ALA A O 1
ATOM 2271 N N . ARG A 1 280 ? -2.286 -3.331 40.941 1.00 37.41 280 ARG A N 1
ATOM 2272 C CA . ARG A 1 280 ? -1.165 -3.951 41.634 1.00 37.41 280 ARG A CA 1
ATOM 2273 C C . ARG A 1 280 ? -0.285 -2.775 42.006 1.00 37.41 280 ARG A C 1
ATOM 2275 O O . ARG A 1 280 ? 0.619 -2.463 41.258 1.00 37.41 280 ARG A O 1
ATOM 2282 N N . ASP A 1 281 ? -0.717 -2.060 43.038 1.00 38.03 281 ASP A N 1
ATOM 2283 C CA . ASP A 1 281 ? 0.084 -1.174 43.899 1.00 38.03 281 ASP A CA 1
ATOM 2284 C C . ASP A 1 281 ? -0.788 -0.738 45.093 1.00 38.03 281 ASP A C 1
ATOM 2286 O O . ASP A 1 281 ? -0.909 0.429 45.452 1.00 38.03 281 ASP A O 1
ATOM 2290 N N . SER A 1 282 ? -1.467 -1.710 45.705 1.00 36.81 282 SER A N 1
ATOM 2291 C CA . SER A 1 282 ? -2.121 -1.536 47.003 1.00 36.81 282 SER A CA 1
ATOM 2292 C C . SER A 1 282 ? -2.003 -2.821 47.819 1.00 36.81 282 SER A C 1
ATOM 2294 O O . SER A 1 282 ? -3.006 -3.377 48.256 1.00 36.81 282 SER A O 1
ATOM 2296 N N . SER A 1 283 ? -0.780 -3.338 47.947 1.00 35.44 283 SER A N 1
ATOM 2297 C CA . SER A 1 283 ? -0.413 -4.318 48.977 1.00 35.44 283 SER A CA 1
ATOM 2298 C C . SER A 1 283 ? 1.090 -4.603 48.935 1.00 35.44 283 SER A C 1
ATOM 2300 O O . SER A 1 283 ? 1.511 -5.606 48.357 1.00 35.44 283 SER A O 1
ATOM 2302 N N . SER A 1 284 ? 1.867 -3.715 49.549 1.00 34.94 284 SER A N 1
ATOM 2303 C CA . SER A 1 284 ? 3.081 -4.031 50.318 1.00 34.94 284 SER A CA 1
ATOM 2304 C C . SER A 1 284 ? 3.556 -2.770 51.020 1.00 34.94 284 SER A C 1
ATOM 2306 O O . SER A 1 284 ? 3.804 -1.786 50.290 1.00 34.94 284 SER A O 1
#

Secondary structure (DSSP, 8-state):
--------PPPPHHHHHHHHHHHH-HHHHHHHTT-HHHHHHHHHHHH-HHHHHHHH-S---S-TTS----HHHHHHHHHHHSS-HHHHHHHHHHHHHHHH-TTTTTT-TTHHHHHHHHHHHIIIIIHHT--HHHHHHHHHHHHHHHHS----BTTTTBPPHHHHHHHHHHHHHHHHHHHHHHHHHHHHHHHHHHHHHHHHHHHHHTT----S----HHHHHHTT-------SPPHHHHHHHHHHHHHHHT-TT-HHHHHHHHHHHHHHHHHHS-------SS--